Protein AF-A0A413HXJ8-F1 (afdb_monomer)

Secondary structure (DSSP, 8-state):
---------------------SSHHHHHHHHHHHHTT-----TT-EEE--EEEESSS-HHHHHHHHHHH-SSEEE-TT--EEEEEHHHHHSHHHHHHHHHHHHH-TTS-TT-EEEEE-HHHHHHHHHTTTTHHHHHHHHHHHHTT-TTPPPPEEHHHHHHHHTTSS-SEEEEEEEEEETTEEEEEEEEEEESHHHHHHHHHHHHHS----

Nearest PDB structures (foldseek):
  3q6i-assembly2_D  TM=3.029E-01  e=1.884E-01  Mycobacterium tuberculosis H37Rv
  2f9m-assembly1_A  TM=2.365E-01  e=2.306E+00  Homo sapiens
  4v1v-assembly1_A  TM=2.189E-01  e=1.213E+00  Lyngbya aestuarii
  4v1u-assembly1_B  TM=2.989E-01  e=3.614E+00  Lyngbya aestuarii
  4v1v-assembly1_B  TM=2.255E-01  e=2.622E+00  Lyngbya aestuarii

Mean predicted aligned error: 14.14 Å

Foldseek 3Di:
DDDDDDDDDDDDDDDDDDDDPPDPVVVVVVVVVVVVPPPPPPPPQEAEFQEAEDAQDQPVVVVVVVCVPDPGHYQDLNHQEYEYEPVLQQDPVSVVRVLVVQVVDPSHDQFRFYAYEHPVLRVLCVVVRRPQSVVQVVVCVVCVPPPQADHTDGSNNVVCVLVCVVHFWDWHFYWDQDPSHTDGHGTDIDTNVSCVVVVVVVVVVVPDDD

pLDDT: mean 76.66, std 21.33, range [28.08, 97.25]

Radius of gyration: 34.5 Å; Cα contacts (8 Å, |Δi|>4): 273; chains: 1; bounding box: 74×58×117 Å

Solvent-accessible surface area (backbone atoms only — not comparable to full-atom values): 12519 Å² total; per-residue (Å²): 132,90,77,91,81,85,89,80,91,80,90,85,84,81,88,78,83,98,80,77,94,79,61,70,71,60,56,58,57,54,55,54,63,64,66,71,68,72,73,69,76,61,88,84,49,61,43,56,32,6,36,48,73,44,79,55,67,61,54,70,58,51,56,52,48,53,47,67,74,41,96,42,46,74,36,50,73,61,44,34,28,37,39,29,24,57,65,18,63,70,36,61,69,43,38,50,50,46,50,52,57,50,70,74,35,86,58,51,58,59,75,23,32,43,36,28,26,54,70,71,45,44,56,54,44,60,79,34,19,62,48,50,13,55,52,55,55,49,50,50,71,76,44,78,83,50,89,91,60,66,64,88,32,26,48,46,53,54,49,39,48,72,71,57,75,71,54,68,66,46,64,36,24,19,42,39,79,51,98,92,39,80,41,76,56,60,66,48,80,45,59,56,69,78,44,59,62,50,58,58,53,52,57,57,67,74,64,66,81,132

Sequence (210 aa):
MQGKKEKQTGKTGKERKLRHFGRAGVVGSLILLFLSGCSGRELEARDFVSVLTFSGEDPEKLLAEQQRTDSRVLDYSHTRAVLLTERAVQEPEQLDQVLESLILRPEFSWNLLIFTGGEEVLQKAEEKKEKLGLELAAYYRNHQEKQGISSPVTLLDLWNWRLGKEGGELKLPVLVLRDGSLLPEGVLTVQLSDRTCYKKKQEAKHSLPA

Structure (mmCIF, N/CA/C/O backbone):
data_AF-A0A413HXJ8-F1
#
_entry.id   AF-A0A413HXJ8-F1
#
loop_
_atom_site.group_PDB
_atom_site.id
_atom_site.type_symbol
_atom_site.label_atom_id
_atom_site.label_alt_id
_atom_site.label_comp_id
_atom_site.label_asym_id
_atom_site.label_entity_id
_atom_site.label_seq_id
_atom_site.pdbx_PDB_ins_code
_atom_site.Cartn_x
_atom_site.Cartn_y
_atom_site.Cartn_z
_atom_site.occupancy
_atom_site.B_iso_or_equiv
_atom_site.auth_seq_id
_atom_site.auth_comp_id
_atom_site.auth_asym_id
_atom_site.auth_atom_id
_atom_site.pdbx_PDB_model_num
ATOM 1 N N . MET A 1 1 ? -56.337 -10.347 102.360 1.00 38.22 1 MET A N 1
ATOM 2 C CA . MET A 1 1 ? -5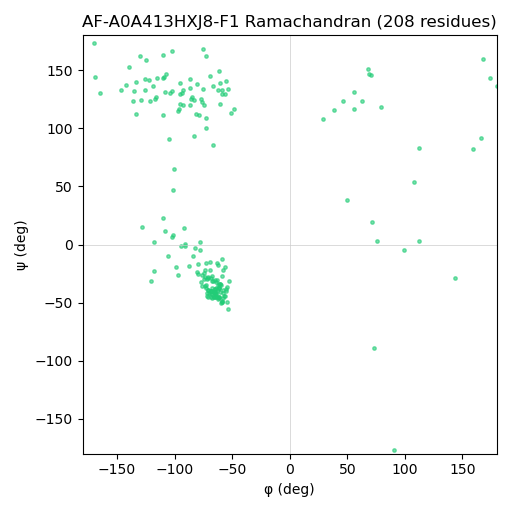4.857 -10.349 102.418 1.00 38.22 1 MET A CA 1
ATOM 3 C C . MET A 1 1 ? -54.372 -9.245 101.486 1.00 38.22 1 MET A C 1
ATOM 5 O O . MET A 1 1 ? -54.835 -9.214 100.360 1.00 38.22 1 MET A O 1
ATOM 9 N N . GLN A 1 2 ? -53.865 -8.137 102.051 1.00 35.22 2 GLN A N 1
ATOM 10 C CA . GLN A 1 2 ? -52.434 -7.744 102.026 1.00 35.22 2 GLN A CA 1
ATOM 11 C C . GLN A 1 2 ? -51.937 -7.481 100.590 1.00 35.22 2 GLN A C 1
ATOM 13 O O . GLN A 1 2 ? -52.034 -8.372 99.768 1.00 35.22 2 GLN A O 1
ATOM 18 N N . GLY A 1 3 ? -51.381 -6.344 100.171 1.00 32.25 3 GLY A N 1
ATOM 19 C CA . GLY A 1 3 ? -50.925 -5.080 100.761 1.00 32.25 3 GLY A CA 1
ATOM 20 C C . GLY A 1 3 ? -50.238 -4.290 99.616 1.00 32.25 3 GLY A C 1
ATOM 21 O O . GLY A 1 3 ? -49.748 -4.909 98.680 1.00 32.25 3 GLY A O 1
ATOM 22 N N . LYS A 1 4 ? -50.369 -2.951 99.547 1.00 34.09 4 LYS A N 1
ATOM 23 C CA . LYS A 1 4 ? -49.273 -1.948 99.702 1.00 34.09 4 LYS A CA 1
ATOM 24 C C . LYS A 1 4 ? -47.984 -2.284 98.906 1.00 34.09 4 LYS A C 1
ATOM 26 O O . LYS A 1 4 ? -47.403 -3.322 99.165 1.00 34.09 4 LYS A O 1
ATOM 31 N N . LYS A 1 5 ? -47.402 -1.476 98.004 1.00 36.31 5 LYS A N 1
ATOM 32 C CA . LYS A 1 5 ? -46.971 -0.048 97.998 1.00 36.31 5 LYS A CA 1
ATOM 33 C C . LYS A 1 5 ? -46.362 0.215 96.592 1.00 36.31 5 LYS A C 1
ATOM 35 O O . LYS A 1 5 ? -45.773 -0.699 96.039 1.00 36.31 5 LYS A O 1
ATOM 40 N N . GLU A 1 6 ? -46.622 1.313 95.879 1.00 34.34 6 GLU A N 1
ATOM 41 C CA . GLU A 1 6 ? -46.103 2.693 96.031 1.00 34.34 6 GLU A CA 1
ATOM 42 C C . GLU A 1 6 ? -44.676 2.946 95.461 1.00 34.34 6 GLU A C 1
ATOM 44 O O . GLU A 1 6 ? -43.710 2.441 96.017 1.00 34.34 6 GLU A O 1
ATOM 49 N N . LYS A 1 7 ? -44.613 3.860 94.458 1.00 35.28 7 LYS A N 1
ATOM 50 C CA . LYS A 1 7 ? -43.551 4.858 94.108 1.00 35.28 7 LYS A CA 1
ATOM 51 C C . LYS A 1 7 ? -42.183 4.358 93.588 1.00 35.28 7 LYS A C 1
ATOM 53 O O . LYS A 1 7 ? -41.752 3.279 93.936 1.00 35.28 7 LYS A O 1
ATOM 58 N N . GLN A 1 8 ? -41.419 5.081 92.752 1.00 41.44 8 GLN A N 1
ATOM 59 C CA . GLN A 1 8 ? -41.262 6.533 92.508 1.00 41.44 8 GLN A CA 1
ATOM 60 C C . GLN A 1 8 ? -40.521 6.743 91.152 1.00 41.44 8 GLN A C 1
ATOM 62 O O . GLN A 1 8 ? -39.583 6.019 90.851 1.00 41.44 8 GLN A O 1
ATOM 67 N N . THR A 1 9 ? -41.029 7.597 90.252 1.00 32.59 9 THR A N 1
ATOM 68 C CA . THR A 1 9 ? -40.473 8.891 89.756 1.00 32.59 9 THR A CA 1
ATOM 69 C C . THR A 1 9 ? -39.062 8.970 89.140 1.00 32.59 9 THR A C 1
ATOM 71 O O . THR A 1 9 ? -38.074 8.689 89.807 1.00 32.59 9 THR A O 1
ATOM 74 N N . GLY A 1 10 ? -38.989 9.621 87.965 1.00 28.08 10 GLY A N 1
ATOM 75 C CA . GLY A 1 10 ? -37.821 10.379 87.470 1.00 28.08 10 GLY A CA 1
ATOM 76 C C . GLY A 1 10 ? -37.822 10.572 85.940 1.00 28.08 10 GLY A C 1
ATOM 77 O O . GLY A 1 10 ? -37.337 9.710 85.228 1.00 28.08 10 GLY A O 1
ATOM 78 N N . LYS A 1 11 ? -38.547 11.558 85.373 1.00 36.09 11 LYS A N 1
ATOM 79 C CA . LYS A 1 11 ? -38.014 12.791 84.719 1.00 36.09 11 LYS A CA 1
ATOM 80 C C . LYS A 1 11 ? -36.728 12.561 83.885 1.00 36.09 11 LYS A C 1
ATOM 82 O O . LYS A 1 11 ? -35.682 12.301 84.457 1.00 36.09 11 LYS A O 1
ATOM 87 N N . THR A 1 12 ? -36.698 12.750 82.559 1.00 28.95 12 THR A N 1
ATOM 88 C CA . THR A 1 12 ? -36.495 14.054 81.870 1.00 28.95 12 THR A CA 1
ATOM 89 C C . THR A 1 12 ? -36.221 13.847 80.359 1.00 28.95 12 THR A C 1
ATOM 91 O O . THR A 1 12 ? -35.750 12.786 79.974 1.00 28.95 12 THR A O 1
ATOM 94 N N . GLY A 1 13 ? -36.420 14.890 79.531 1.00 30.94 13 GLY A N 1
ATOM 95 C CA . GLY A 1 13 ? -35.697 15.088 78.252 1.00 30.94 13 GLY A CA 1
ATOM 96 C C . GLY A 1 13 ? -36.554 14.962 76.984 1.00 30.94 13 GLY A C 1
ATOM 97 O O . GLY A 1 13 ? -36.744 13.873 76.470 1.00 30.94 13 GLY A O 1
ATOM 98 N N . LYS A 1 14 ? -37.266 16.016 76.562 1.00 33.84 14 LYS A N 1
ATOM 99 C CA . LYS A 1 14 ? -36.878 16.967 75.490 1.00 33.84 14 LYS A CA 1
ATOM 100 C C . LYS A 1 14 ? -36.565 16.349 74.110 1.00 33.84 14 LYS A C 1
ATOM 102 O O . LYS A 1 14 ? -35.503 15.776 73.941 1.00 33.84 14 LYS A O 1
ATOM 107 N N . GLU A 1 15 ? -37.410 16.738 73.138 1.00 38.25 15 GLU A N 1
ATOM 108 C CA . GLU A 1 15 ? -37.054 17.158 71.761 1.00 38.25 15 GLU A CA 1
ATOM 109 C C . GLU A 1 15 ? -36.510 16.071 70.797 1.00 38.25 15 GLU A C 1
ATOM 111 O O . GLU A 1 15 ? -35.823 15.158 71.203 1.00 38.25 15 GLU A O 1
ATOM 116 N N . ARG A 1 16 ? -36.730 16.048 69.475 1.00 37.00 16 ARG A N 1
ATOM 117 C CA . ARG A 1 16 ? -37.164 17.039 68.480 1.00 37.00 16 ARG A CA 1
ATOM 118 C C . ARG A 1 16 ? -37.486 16.277 67.168 1.00 37.00 16 ARG A C 1
ATOM 120 O O . ARG A 1 16 ? -36.783 15.342 66.816 1.00 37.00 16 ARG A O 1
ATOM 127 N N . LYS A 1 17 ? -38.511 16.741 66.441 1.00 33.88 17 LYS A N 1
ATOM 128 C CA . LYS A 1 17 ? -38.706 16.705 64.969 1.00 33.88 17 LYS A CA 1
ATOM 129 C C . LYS A 1 17 ? -38.069 15.560 64.150 1.00 33.88 17 LYS A C 1
ATOM 131 O O . LYS A 1 17 ? -36.910 15.630 63.755 1.00 33.88 17 LYS A O 1
ATOM 136 N N . LEU A 1 18 ? -38.928 14.659 63.672 1.00 41.47 18 LEU A N 1
ATOM 137 C CA . LEU A 1 18 ? -38.710 13.877 62.455 1.00 41.47 18 LEU A CA 1
ATOM 138 C C . LEU A 1 18 ? -38.885 14.801 61.228 1.00 41.47 18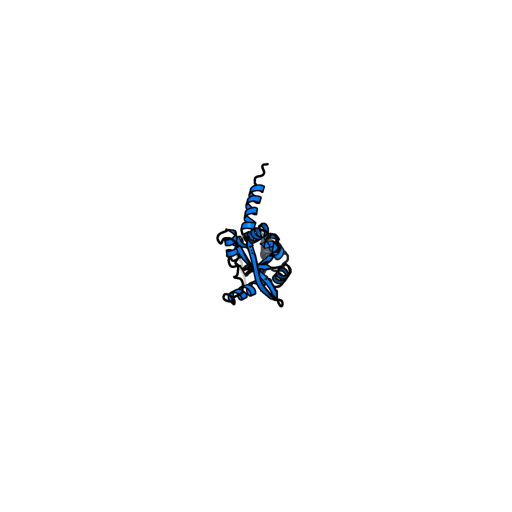 LEU A C 1
ATOM 140 O O . LEU A 1 18 ? -40.008 15.129 60.846 1.00 41.47 18 LEU A O 1
ATOM 144 N N . ARG A 1 19 ? -37.790 15.284 60.629 1.00 44.84 19 ARG A N 1
ATOM 145 C CA . ARG A 1 19 ? -37.798 15.899 59.288 1.00 44.84 19 ARG A CA 1
ATOM 146 C C . ARG A 1 19 ? -36.540 15.522 58.508 1.00 44.84 19 ARG A C 1
ATOM 148 O O . ARG A 1 19 ? -35.443 15.636 59.039 1.00 44.84 19 ARG A O 1
ATOM 155 N N . HIS A 1 20 ? -36.774 15.201 57.231 1.00 41.53 20 HIS A N 1
ATOM 156 C CA . HIS A 1 20 ? -35.843 15.040 56.100 1.00 41.53 20 HIS A CA 1
ATOM 157 C C . HIS A 1 20 ? -35.577 13.615 55.583 1.00 41.53 20 HIS A C 1
ATOM 159 O O . HIS A 1 20 ? -34.443 13.236 55.321 1.00 41.53 20 HIS A O 1
ATOM 165 N N . PHE A 1 21 ? -36.649 12.883 55.259 1.00 41.78 21 PHE A N 1
ATOM 166 C CA . PHE A 1 21 ? -36.643 12.022 54.068 1.00 41.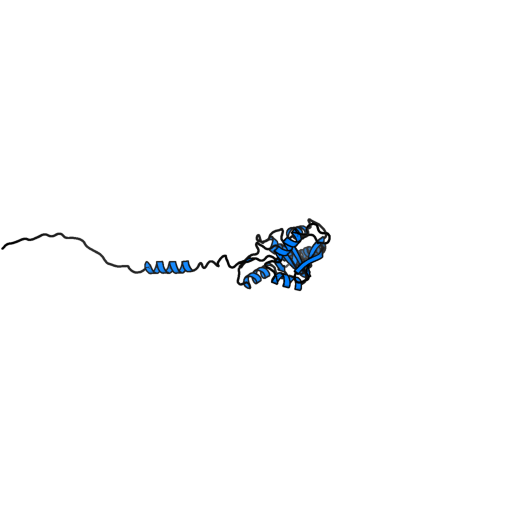78 21 PHE A CA 1
ATOM 167 C C . PHE A 1 21 ? -36.995 12.888 52.856 1.00 41.78 21 PHE A C 1
ATOM 169 O O . PHE A 1 21 ? -38.157 13.168 52.587 1.00 41.78 21 PHE A O 1
ATOM 176 N N . GLY A 1 22 ? -35.985 13.404 52.167 1.00 46.28 22 GLY A N 1
ATOM 177 C CA . GLY A 1 22 ? -36.206 14.231 50.987 1.00 46.28 22 GLY A CA 1
ATOM 178 C C . GLY A 1 22 ? -34.934 14.953 50.606 1.00 46.28 22 GLY A C 1
ATOM 179 O O . GLY A 1 22 ? -34.672 16.024 51.145 1.00 46.28 22 GLY A O 1
ATOM 180 N N . ARG A 1 23 ? -34.153 14.307 49.729 1.00 46.75 23 ARG A N 1
ATOM 181 C CA . ARG A 1 23 ? -33.079 14.813 48.839 1.00 46.75 23 ARG A CA 1
ATOM 182 C C . ARG A 1 23 ? -31.925 13.820 48.689 1.00 46.75 23 ARG A C 1
ATOM 184 O O . ARG A 1 23 ? -31.352 13.764 47.612 1.00 46.75 23 ARG A O 1
ATOM 191 N N . ALA A 1 24 ? -31.646 12.975 49.684 1.00 47.06 24 ALA A N 1
ATOM 192 C CA . ALA A 1 24 ? -30.545 12.006 49.592 1.00 47.06 24 ALA A CA 1
ATOM 193 C C . ALA A 1 24 ? -30.819 10.850 48.601 1.00 47.06 24 ALA A C 1
ATOM 195 O O . ALA A 1 24 ? -29.936 10.481 47.835 1.00 47.06 24 ALA A O 1
ATOM 196 N N . GLY A 1 25 ? -32.054 10.331 48.546 1.00 46.31 25 GLY A N 1
ATOM 197 C CA . GLY A 1 25 ? -32.414 9.240 47.623 1.00 46.31 25 GLY A CA 1
ATOM 198 C C . GLY A 1 25 ? -32.498 9.656 46.147 1.00 46.31 25 GLY A C 1
ATOM 199 O O . GLY A 1 25 ? -32.198 8.863 45.262 1.00 46.31 25 GLY A O 1
ATOM 200 N N . VAL A 1 26 ? -32.845 10.919 45.874 1.00 54.56 26 VAL A N 1
ATOM 201 C CA . VAL A 1 26 ? -32.976 11.441 44.500 1.00 54.56 26 VAL A CA 1
ATOM 202 C C . VAL A 1 26 ? -31.602 11.699 43.874 1.00 54.56 26 VAL A C 1
ATOM 204 O O . VAL A 1 26 ? -31.405 11.429 42.694 1.00 54.56 26 VAL A O 1
ATOM 207 N N . VAL A 1 27 ? -30.623 12.152 44.667 1.00 54.53 27 VAL A N 1
ATOM 208 C CA . VAL A 1 27 ? -29.251 12.393 44.186 1.00 54.53 27 VAL A CA 1
ATOM 209 C C . VAL A 1 27 ? -28.524 11.077 43.888 1.00 54.53 27 VAL A C 1
ATOM 211 O O . VAL A 1 27 ? -27.857 10.980 42.862 1.00 54.53 27 VAL A O 1
ATOM 214 N N . GLY A 1 28 ? -28.712 10.038 44.711 1.00 56.25 28 GLY A N 1
ATOM 215 C CA . GLY A 1 28 ? -28.139 8.710 44.445 1.00 56.25 28 GLY A CA 1
ATOM 216 C C . GLY A 1 28 ? -28.659 8.075 43.149 1.00 56.25 28 GLY A C 1
ATOM 217 O O . GLY A 1 28 ? -27.885 7.502 42.387 1.00 56.25 28 GLY A O 1
ATOM 218 N N . SER A 1 29 ? -29.951 8.248 42.851 1.00 53.81 29 SER A N 1
ATOM 219 C CA . SER A 1 29 ? -30.561 7.746 41.612 1.00 53.81 29 SER A CA 1
ATOM 220 C C . SER A 1 29 ? -30.122 8.517 40.361 1.00 53.81 29 SER A C 1
ATOM 222 O O . SER A 1 29 ? -30.097 7.936 39.279 1.00 53.81 29 SER A O 1
ATOM 224 N N . LEU A 1 30 ? -29.765 9.801 40.486 1.00 55.59 30 LEU A N 1
ATOM 225 C CA . LEU A 1 30 ? -29.271 10.600 39.362 1.00 55.59 30 LEU A CA 1
ATOM 226 C C . LEU A 1 30 ? -27.836 10.201 38.977 1.00 55.59 30 LEU A C 1
ATOM 228 O O . LEU A 1 30 ? -27.515 10.157 37.797 1.00 55.59 30 LEU A O 1
ATOM 232 N N . ILE A 1 31 ? -26.994 9.850 39.957 1.00 56.62 31 ILE A N 1
ATOM 233 C CA . ILE A 1 31 ? -25.599 9.418 39.738 1.00 56.62 31 ILE A CA 1
ATOM 234 C C . ILE A 1 31 ? -25.534 8.065 39.013 1.00 56.62 31 ILE A C 1
ATOM 236 O O . ILE A 1 31 ? -24.690 7.881 38.139 1.00 56.62 31 ILE A O 1
ATOM 240 N N . LEU A 1 32 ? -26.450 7.140 39.314 1.00 55.66 32 LEU A N 1
ATOM 241 C CA . LEU A 1 32 ? -26.510 5.838 38.637 1.00 55.66 32 LEU A CA 1
ATOM 242 C C . LEU A 1 32 ? -26.886 5.959 37.150 1.00 55.66 32 LEU A C 1
ATOM 244 O O . LEU A 1 32 ? -26.371 5.194 36.342 1.00 55.66 32 LEU A O 1
ATOM 248 N N . LEU A 1 33 ? -27.692 6.959 36.772 1.00 55.72 33 LEU A N 1
ATOM 249 C CA . LEU A 1 33 ? -28.038 7.227 35.369 1.00 55.72 33 LEU A CA 1
ATOM 250 C C . LEU A 1 33 ? -26.844 7.739 34.543 1.00 55.72 33 LEU A C 1
ATOM 252 O O . LEU A 1 33 ? -26.775 7.460 33.347 1.00 55.72 33 LEU A O 1
ATOM 256 N N . PHE A 1 34 ? -25.876 8.419 35.170 1.00 54.94 34 PHE A N 1
ATOM 257 C CA . PHE A 1 34 ? -24.636 8.848 34.507 1.00 54.94 34 PHE A CA 1
ATOM 258 C C . PHE A 1 34 ? -23.589 7.729 34.375 1.00 54.94 34 PHE A C 1
ATOM 260 O O . PHE A 1 34 ? -22.683 7.850 33.555 1.00 54.94 34 PHE A O 1
ATOM 267 N N . LEU A 1 35 ? -23.706 6.631 35.131 1.00 53.56 35 LEU A N 1
ATOM 268 C CA . LEU A 1 35 ? -22.782 5.490 35.041 1.00 53.56 35 LEU A CA 1
ATOM 269 C C . LEU A 1 35 ? -23.190 4.462 33.975 1.00 53.56 35 LEU A C 1
ATOM 271 O O . LEU A 1 35 ? -22.349 3.711 33.495 1.00 53.56 35 LEU A O 1
ATOM 275 N N . SER A 1 36 ? -24.450 4.472 33.538 1.00 53.09 36 SER A N 1
ATOM 276 C CA . SER A 1 36 ? -24.946 3.672 32.407 1.00 53.09 36 SER A CA 1
ATOM 277 C C . SER A 1 36 ? -24.579 4.240 31.021 1.00 53.09 36 SER A C 1
ATOM 279 O O . SER A 1 36 ? -24.974 3.675 30.006 1.00 53.09 36 SER A O 1
ATOM 281 N N . GLY A 1 37 ? -23.831 5.350 30.962 1.00 50.91 37 GLY A N 1
ATOM 282 C CA . GLY A 1 37 ? -23.458 6.049 29.724 1.00 50.91 37 GLY A CA 1
ATOM 283 C C . GLY A 1 37 ? -22.099 5.681 29.119 1.00 50.91 37 GLY A C 1
ATOM 284 O O . GLY A 1 37 ? -21.763 6.196 28.058 1.00 50.91 37 GLY A O 1
ATOM 285 N N . CYS A 1 38 ? -21.322 4.791 29.739 1.00 57.25 38 CYS A N 1
ATOM 286 C CA . CYS A 1 38 ? -20.112 4.233 29.131 1.00 57.25 38 CYS A CA 1
ATOM 287 C C . CYS A 1 38 ? -20.416 2.838 28.582 1.00 57.25 38 CYS A C 1
ATOM 289 O O . CYS A 1 38 ? -19.878 1.843 29.063 1.00 57.25 38 CYS A O 1
ATOM 291 N N . SER A 1 39 ? -21.283 2.758 27.568 1.00 48.12 39 SER A N 1
ATOM 292 C CA . SER A 1 39 ? -21.276 1.600 26.675 1.00 48.12 39 SER A CA 1
ATOM 293 C C . SER A 1 39 ? -19.958 1.668 25.915 1.00 48.12 39 SER A C 1
ATOM 295 O O . SER A 1 39 ? -19.870 2.291 24.857 1.00 48.12 39 SER A O 1
ATOM 297 N N . GLY A 1 40 ? -18.901 1.111 26.510 1.00 50.16 40 GLY A N 1
ATOM 298 C CA . GLY A 1 40 ? -17.680 0.819 25.786 1.00 50.16 40 GLY A CA 1
ATOM 299 C C . GLY A 1 40 ? -18.099 0.094 24.518 1.00 50.16 40 GLY A C 1
ATOM 300 O O . GLY A 1 40 ? -18.736 -0.953 24.598 1.00 50.16 40 GLY A O 1
ATOM 301 N N . ARG A 1 41 ? -17.834 0.700 23.354 1.00 51.12 41 ARG A N 1
ATOM 302 C CA . ARG A 1 41 ? -17.853 -0.040 22.092 1.00 51.12 41 ARG A CA 1
ATOM 303 C C . ARG A 1 41 ? -16.968 -1.251 22.346 1.00 51.12 41 ARG A C 1
ATOM 305 O O . ARG A 1 41 ? -15.793 -1.072 22.663 1.00 51.12 41 ARG A O 1
ATOM 312 N N . GLU A 1 42 ? -17.564 -2.437 22.346 1.00 53.81 42 GLU A N 1
ATOM 313 C CA . GLU A 1 42 ? -16.852 -3.660 22.682 1.00 53.81 42 GLU A CA 1
ATOM 314 C C . GLU A 1 42 ? -15.602 -3.773 21.803 1.00 53.81 42 GLU A C 1
ATOM 316 O O . GLU A 1 42 ? -15.654 -3.537 20.593 1.00 53.81 42 GLU A O 1
ATOM 321 N N . LEU A 1 43 ? -14.462 -4.104 22.420 1.00 52.28 43 LEU A N 1
ATOM 322 C CA . LEU A 1 43 ? -13.182 -4.263 21.722 1.00 52.28 43 LEU A CA 1
ATOM 323 C C . LEU A 1 43 ? -13.225 -5.349 20.624 1.00 52.28 43 LEU A C 1
ATOM 325 O O . LEU A 1 43 ? -12.312 -5.406 19.805 1.00 52.28 43 LEU A O 1
ATOM 329 N N . GLU A 1 44 ? -14.269 -6.183 20.580 1.00 54.50 44 GLU A N 1
ATOM 330 C CA . GLU A 1 44 ? -14.449 -7.283 19.622 1.00 54.50 44 GLU A CA 1
ATOM 331 C C . GLU A 1 44 ? -15.019 -6.860 18.251 1.00 54.50 44 GLU A C 1
ATOM 333 O O . GLU A 1 44 ? -15.113 -7.685 17.339 1.00 54.50 44 GLU A O 1
ATOM 338 N N . ALA A 1 45 ? -15.358 -5.580 18.048 1.00 75.06 45 ALA A N 1
ATOM 339 C CA . ALA A 1 45 ? -15.907 -5.074 16.784 1.00 75.06 45 ALA A CA 1
ATOM 340 C C . ALA A 1 45 ? -14.877 -4.329 15.907 1.00 75.06 45 ALA A C 1
ATOM 342 O O . ALA A 1 45 ? -15.145 -3.216 15.441 1.00 75.06 45 ALA A O 1
ATOM 343 N N . ARG A 1 46 ? -13.681 -4.904 15.715 1.00 84.75 46 ARG A N 1
ATOM 344 C CA . ARG A 1 46 ? -12.651 -4.365 14.807 1.00 84.75 46 ARG A CA 1
ATOM 345 C C . ARG A 1 46 ? -12.499 -5.240 13.570 1.00 84.75 46 ARG A C 1
ATOM 347 O O . ARG A 1 46 ? -12.577 -6.462 13.699 1.00 84.75 46 ARG A O 1
ATOM 354 N N . ASP A 1 47 ? -12.247 -4.606 12.432 1.00 88.56 47 ASP A N 1
ATOM 355 C CA . ASP A 1 47 ? -11.856 -5.268 11.188 1.00 88.56 47 ASP A CA 1
ATOM 356 C C . ASP A 1 47 ? -10.451 -4.828 10.802 1.00 88.56 47 ASP A C 1
ATOM 358 O O . ASP A 1 47 ? -10.143 -3.637 10.750 1.00 88.56 47 ASP A O 1
ATO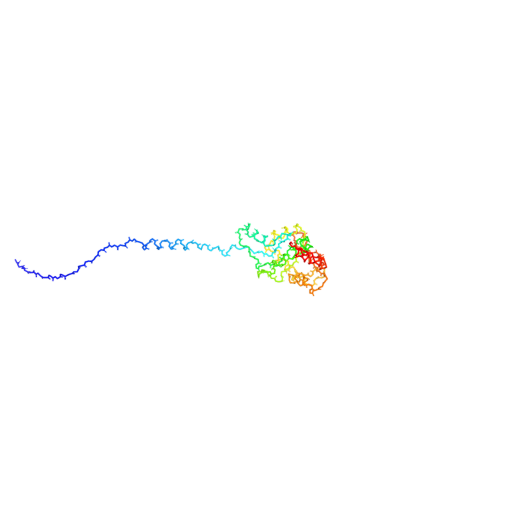M 362 N N . PHE A 1 48 ? -9.583 -5.807 10.567 1.00 91.81 48 PHE A N 1
ATOM 363 C CA . PHE A 1 48 ? -8.187 -5.558 10.242 1.00 91.81 48 PHE A CA 1
ATOM 364 C C . PHE A 1 48 ? -8.029 -5.341 8.747 1.00 91.81 48 PHE A C 1
ATOM 366 O O . PHE A 1 48 ? -8.299 -6.233 7.943 1.00 91.81 48 PHE A O 1
ATOM 373 N N . VAL A 1 49 ? -7.527 -4.171 8.378 1.00 93.94 49 VAL A N 1
ATOM 374 C CA . VAL A 1 49 ? -7.227 -3.845 6.989 1.00 93.94 49 VAL A CA 1
ATOM 375 C C . VAL A 1 49 ? -5.769 -4.205 6.723 1.00 93.94 49 VAL A C 1
ATOM 377 O O . VAL A 1 49 ? -4.856 -3.721 7.387 1.00 93.94 49 VAL A O 1
ATOM 380 N N . SER A 1 50 ? -5.544 -5.108 5.771 1.00 96.44 50 SER A N 1
ATOM 381 C CA . SER A 1 50 ? -4.208 -5.561 5.367 1.00 96.44 50 SER A CA 1
ATOM 382 C C . SER A 1 50 ? -3.680 -4.829 4.132 1.00 96.44 50 SER A C 1
ATOM 384 O O . SER A 1 50 ? -2.463 -4.727 3.966 1.00 96.44 50 SER A O 1
ATOM 386 N N . VAL A 1 51 ? -4.565 -4.319 3.272 1.00 96.75 51 VAL A N 1
ATOM 387 C CA . VAL A 1 51 ? -4.216 -3.537 2.081 1.00 96.75 51 VAL A CA 1
ATOM 388 C C . VAL A 1 51 ? -5.087 -2.289 1.990 1.00 96.75 51 VAL A C 1
ATOM 390 O O . VAL A 1 51 ? -6.283 -2.354 2.259 1.00 96.75 51 VAL A O 1
ATOM 393 N N . LEU A 1 52 ? -4.478 -1.171 1.603 1.00 95.38 52 LEU A N 1
ATOM 394 C CA . LEU A 1 52 ? -5.175 0.072 1.276 1.00 95.38 52 LEU A CA 1
ATOM 395 C C . LEU A 1 52 ? -5.162 0.318 -0.223 1.00 95.38 52 LEU A C 1
ATOM 397 O O . LEU A 1 52 ? -4.176 0.003 -0.890 1.00 95.38 52 LEU A O 1
ATOM 401 N N . THR A 1 53 ? -6.228 0.919 -0.733 1.00 95.69 53 THR A N 1
ATOM 402 C CA . THR A 1 53 ? -6.365 1.293 -2.138 1.00 95.69 53 THR A CA 1
ATOM 403 C C . THR A 1 53 ? -6.537 2.808 -2.251 1.00 95.69 53 THR A C 1
ATOM 405 O O . THR A 1 53 ? -7.256 3.412 -1.459 1.00 95.69 53 THR A O 1
ATOM 408 N N . PHE A 1 54 ? -5.852 3.439 -3.208 1.00 94.75 54 PHE A N 1
ATOM 409 C CA . PHE A 1 54 ? -6.048 4.858 -3.521 1.00 94.75 54 PHE A CA 1
ATOM 410 C C . PHE A 1 54 ? -6.107 5.069 -5.035 1.00 94.75 54 PHE A C 1
ATOM 412 O O . PHE A 1 54 ? -5.154 4.751 -5.755 1.00 94.75 54 PHE A O 1
ATOM 419 N N . SER A 1 55 ? -7.201 5.674 -5.501 1.00 89.62 55 SER A N 1
ATOM 420 C CA . SER A 1 55 ? -7.418 5.987 -6.922 1.00 89.62 55 SER A CA 1
ATOM 421 C C . SER A 1 55 ? -7.162 7.450 -7.295 1.00 89.62 55 SER A C 1
ATOM 423 O O . SER A 1 55 ? -7.412 7.846 -8.432 1.00 89.62 55 SER A O 1
ATOM 425 N N . GLY A 1 56 ? -6.617 8.245 -6.369 1.00 82.88 56 GLY A N 1
ATOM 426 C CA . GLY A 1 56 ? -6.307 9.666 -6.572 1.00 82.88 56 GLY A CA 1
ATOM 427 C C . GLY A 1 56 ? -7.154 10.632 -5.749 1.00 82.88 56 GLY A C 1
ATOM 428 O O . GLY A 1 56 ? -7.031 11.848 -5.889 1.00 82.88 56 GLY A O 1
ATOM 429 N N . GLU A 1 57 ? -8.023 10.099 -4.895 1.00 89.12 57 GLU A N 1
ATOM 430 C CA . GLU A 1 57 ? -8.750 10.871 -3.895 1.00 89.12 57 GLU A CA 1
ATOM 431 C C . GLU A 1 57 ? -7.825 11.310 -2.754 1.00 89.12 57 GLU A C 1
ATOM 433 O O . GLU A 1 57 ? -6.748 10.752 -2.539 1.00 89.12 57 GLU A O 1
ATOM 438 N N . ASP A 1 58 ? -8.279 12.307 -1.997 1.00 89.31 58 ASP A N 1
ATOM 439 C CA . ASP A 1 58 ? -7.604 12.753 -0.782 1.00 89.31 58 ASP A CA 1
ATOM 440 C C . ASP A 1 58 ? -7.540 11.595 0.239 1.00 89.31 58 ASP A C 1
ATOM 442 O O . ASP A 1 58 ? -8.596 11.092 0.646 1.00 89.31 58 ASP A O 1
ATOM 446 N N . PRO A 1 59 ? -6.338 11.170 0.672 1.00 90.44 59 PRO A N 1
ATOM 447 C CA . PRO A 1 59 ? -6.186 10.007 1.543 1.00 90.44 59 PRO A CA 1
ATOM 448 C C . PRO A 1 59 ? -6.891 10.152 2.892 1.00 90.44 59 PRO A C 1
ATOM 450 O O . PRO A 1 59 ? -7.461 9.192 3.407 1.00 90.44 59 PRO A O 1
ATOM 453 N N . GLU A 1 60 ? -6.885 11.355 3.466 1.00 90.56 60 GLU A N 1
ATOM 454 C CA . GLU A 1 60 ? -7.503 11.619 4.764 1.00 90.56 60 GLU A CA 1
ATOM 455 C C . GLU A 1 60 ? -9.025 11.507 4.670 1.00 90.56 60 GLU A C 1
ATOM 457 O O . GLU A 1 60 ? -9.664 10.898 5.533 1.00 90.56 60 GLU A O 1
ATOM 462 N N . LYS A 1 61 ? -9.612 12.047 3.595 1.00 91.38 61 LYS A N 1
ATOM 463 C CA .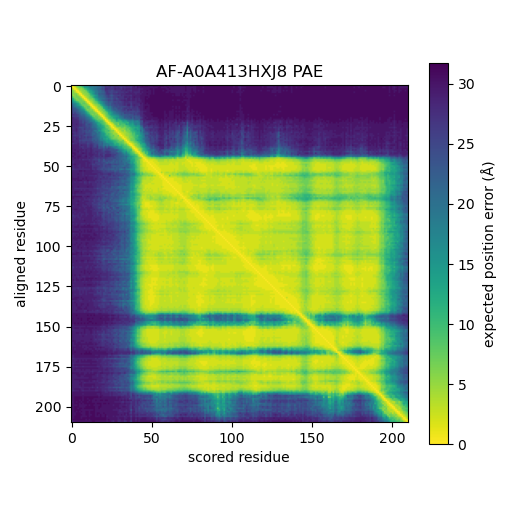 LYS A 1 61 ? -11.047 11.909 3.326 1.00 91.38 61 LYS A CA 1
ATOM 464 C C . LYS A 1 61 ? -11.428 10.467 3.046 1.00 91.38 61 LYS A C 1
ATOM 466 O O . LYS A 1 61 ? -12.402 10.006 3.630 1.00 91.38 61 LYS A O 1
ATOM 471 N N . LEU A 1 62 ? -10.654 9.756 2.227 1.00 90.94 62 LEU A N 1
ATOM 472 C CA . LEU A 1 62 ? -10.919 8.357 1.894 1.00 90.94 62 LEU A CA 1
ATOM 473 C C . LEU A 1 62 ? -10.935 7.485 3.153 1.00 90.94 62 LEU A C 1
ATOM 475 O O . LEU A 1 62 ? -11.903 6.767 3.390 1.00 90.94 62 LEU A O 1
ATOM 479 N N . LEU A 1 63 ? -9.923 7.605 4.017 1.00 91.25 63 LEU A N 1
ATOM 480 C CA . LEU A 1 63 ? -9.858 6.833 5.262 1.00 91.25 63 LEU A CA 1
ATOM 481 C C . LEU A 1 63 ? -11.005 7.190 6.224 1.00 91.25 63 LEU A C 1
ATOM 483 O O . LEU A 1 63 ? -11.555 6.312 6.895 1.00 91.25 63 LEU A O 1
ATOM 487 N N . ALA A 1 64 ? -11.396 8.468 6.286 1.00 90.62 64 ALA A N 1
ATOM 488 C CA . ALA A 1 64 ? -12.532 8.916 7.090 1.00 90.62 64 ALA A CA 1
ATOM 489 C C . ALA A 1 64 ? -13.876 8.407 6.542 1.00 90.62 64 ALA A C 1
ATOM 491 O O . ALA A 1 64 ? -14.753 8.018 7.317 1.00 90.62 64 ALA A O 1
ATOM 492 N N . GLU A 1 65 ? -14.047 8.396 5.222 1.00 91.00 65 GLU A N 1
ATOM 493 C CA . GLU A 1 65 ? -15.234 7.874 4.549 1.00 91.00 65 GLU A CA 1
ATOM 494 C C . GLU A 1 65 ? -15.347 6.362 4.718 1.00 91.00 65 GLU A C 1
ATOM 496 O O . GLU A 1 65 ? -16.403 5.901 5.147 1.00 91.00 65 GLU A O 1
ATOM 501 N N . GLN A 1 66 ? -14.259 5.613 4.518 1.00 89.00 66 GLN A N 1
ATOM 502 C CA . GLN A 1 66 ? -14.210 4.169 4.764 1.00 89.00 66 GLN A CA 1
ATOM 503 C C . GLN A 1 66 ? -14.645 3.838 6.194 1.00 89.00 66 GLN A C 1
ATOM 505 O O . GLN A 1 66 ? -15.547 3.023 6.395 1.00 89.00 66 GLN A O 1
ATOM 510 N N . GLN A 1 67 ? -14.089 4.532 7.192 1.00 90.31 67 GLN A N 1
ATOM 511 C CA . GLN A 1 67 ? -14.491 4.345 8.586 1.00 90.31 67 GLN A CA 1
ATOM 512 C C . GLN A 1 67 ? -15.951 4.751 8.844 1.00 90.31 67 GLN A C 1
ATOM 514 O O . GLN A 1 67 ? -16.602 4.176 9.716 1.00 90.31 67 GLN A O 1
ATOM 519 N N . ARG A 1 68 ? -16.486 5.745 8.127 1.00 89.88 68 ARG A N 1
ATOM 520 C CA . ARG A 1 68 ? -17.884 6.176 8.267 1.00 89.88 68 ARG A CA 1
ATOM 521 C C . ARG A 1 68 ? -18.863 5.166 7.672 1.00 89.88 68 ARG A C 1
ATOM 523 O O . ARG A 1 68 ? -19.965 5.021 8.199 1.00 89.88 68 ARG A O 1
ATOM 530 N N . THR A 1 69 ? -18.501 4.538 6.558 1.00 88.12 69 THR A N 1
ATOM 531 C CA . THR A 1 69 ? -19.342 3.550 5.872 1.00 88.12 69 THR A CA 1
ATOM 532 C C . THR A 1 69 ? -19.267 2.169 6.505 1.00 88.12 69 THR A C 1
ATOM 534 O O . THR A 1 69 ? -20.207 1.391 6.356 1.00 88.12 69 THR A O 1
ATOM 537 N N . ASP A 1 70 ? -18.181 1.868 7.217 1.00 86.31 70 ASP A N 1
ATOM 538 C CA . ASP A 1 70 ? -18.024 0.590 7.894 1.00 86.31 70 ASP A CA 1
ATOM 539 C C . ASP A 1 70 ? -18.774 0.563 9.236 1.00 86.31 70 ASP A C 1
ATOM 541 O O . ASP A 1 70 ? -18.782 1.518 10.018 1.00 86.31 70 ASP A O 1
ATOM 545 N N . SER A 1 71 ? -19.429 -0.563 9.505 1.00 84.81 71 SER A N 1
ATOM 546 C CA . SER A 1 71 ? -20.132 -0.797 10.768 1.00 84.81 71 SER A CA 1
ATOM 547 C C . SER A 1 71 ? -19.170 -1.057 11.932 1.00 84.81 71 SER A C 1
ATOM 549 O O . SER A 1 71 ? -19.536 -0.864 13.097 1.00 84.81 71 SER A O 1
ATOM 551 N N . ARG A 1 72 ? -17.938 -1.479 11.624 1.00 87.31 72 ARG A N 1
ATOM 552 C CA . ARG A 1 72 ? -16.893 -1.855 12.580 1.00 87.31 72 ARG A CA 1
ATOM 553 C C . ARG A 1 72 ? -15.769 -0.819 12.579 1.00 87.31 72 ARG A C 1
ATOM 555 O O . ARG A 1 72 ? -15.681 0.062 11.725 1.00 87.31 72 ARG A O 1
ATOM 562 N N . VAL A 1 73 ? -14.938 -0.846 13.619 1.00 88.88 73 VAL A N 1
ATOM 563 C CA . VAL A 1 73 ? -13.741 0.011 13.654 1.00 88.88 73 VAL A CA 1
ATOM 564 C C . VAL A 1 73 ? -12.697 -0.597 12.728 1.00 88.88 73 VAL A C 1
ATOM 566 O O . VAL A 1 73 ? -12.295 -1.739 12.944 1.00 88.88 73 VAL A O 1
ATOM 569 N N . LEU A 1 74 ? -12.234 0.164 11.742 1.00 90.94 74 LEU A N 1
ATOM 570 C CA . LEU A 1 74 ? -11.149 -0.257 10.867 1.00 90.94 74 LEU A CA 1
ATOM 571 C C . LEU A 1 74 ? -9.823 -0.113 11.614 1.00 90.94 74 LEU A C 1
ATOM 573 O O . LEU A 1 74 ? -9.502 0.939 12.166 1.00 90.94 74 LEU A O 1
ATOM 577 N N . ASP A 1 75 ? -9.069 -1.203 11.674 1.00 91.38 75 ASP A N 1
ATOM 578 C CA . ASP A 1 75 ? -7.757 -1.261 12.298 1.00 91.38 75 ASP A CA 1
ATOM 579 C C . ASP A 1 75 ? -6.676 -1.428 11.231 1.00 91.38 75 ASP A C 1
ATOM 581 O O . ASP A 1 75 ? -6.548 -2.478 10.597 1.00 91.38 75 ASP A O 1
ATOM 585 N N . TYR A 1 76 ? -5.879 -0.377 11.065 1.00 92.25 76 TYR A N 1
ATOM 586 C CA . TYR A 1 76 ? -4.807 -0.309 10.081 1.00 92.25 76 TYR A CA 1
ATOM 587 C C . TYR A 1 76 ? -3.450 -0.789 10.610 1.00 92.25 76 TYR A C 1
ATOM 589 O O . TYR A 1 76 ? -2.495 -0.857 9.837 1.00 92.25 76 TYR A O 1
ATOM 597 N N . SER A 1 77 ? -3.340 -1.184 11.885 1.00 89.56 77 SER A N 1
ATOM 598 C CA . SER A 1 77 ? -2.072 -1.639 12.488 1.00 89.56 77 SER A CA 1
ATOM 599 C C . SER A 1 77 ? -1.486 -2.899 11.836 1.00 89.56 77 SER A C 1
ATOM 601 O O . SER A 1 77 ? -0.298 -3.192 11.976 1.00 89.56 77 SER A O 1
ATOM 603 N N . HIS A 1 78 ? -2.312 -3.640 11.094 1.00 90.06 78 HIS A N 1
ATOM 604 C CA . HIS A 1 78 ? -1.921 -4.828 10.340 1.00 90.06 78 HIS A CA 1
ATOM 605 C C . HIS A 1 78 ? -1.767 -4.579 8.837 1.00 90.06 78 HIS A C 1
ATOM 607 O O . HIS A 1 78 ? -1.512 -5.536 8.097 1.00 90.06 78 HIS A O 1
ATOM 613 N N . THR A 1 79 ? -1.863 -3.326 8.386 1.00 95.69 79 THR A N 1
ATOM 614 C CA . THR A 1 79 ? -1.655 -2.976 6.979 1.00 95.69 79 THR A CA 1
ATOM 615 C C . THR A 1 79 ? -0.252 -3.414 6.566 1.00 95.69 79 THR A C 1
ATOM 617 O O . THR A 1 79 ? 0.739 -3.152 7.250 1.00 95.69 79 THR A O 1
ATOM 620 N N . ARG A 1 80 ? -0.164 -4.138 5.451 1.00 96.38 80 ARG A N 1
ATOM 621 C CA . ARG A 1 80 ? 1.088 -4.635 4.865 1.00 96.38 80 ARG A CA 1
ATOM 622 C C . ARG A 1 80 ? 1.353 -4.075 3.482 1.00 96.38 80 ARG A C 1
ATOM 624 O O . ARG A 1 80 ? 2.512 -4.073 3.074 1.00 96.38 80 ARG A O 1
ATOM 631 N N . ALA A 1 81 ? 0.317 -3.629 2.780 1.00 97.06 81 ALA A N 1
ATOM 632 C CA . ALA A 1 81 ? 0.439 -3.138 1.422 1.00 97.06 81 ALA A CA 1
ATOM 633 C C . ALA A 1 81 ? -0.432 -1.903 1.167 1.00 97.06 81 ALA A C 1
ATOM 635 O O . ALA A 1 81 ? -1.487 -1.731 1.774 1.00 97.06 81 ALA A O 1
ATOM 636 N N . VAL A 1 82 ? 0.002 -1.078 0.225 1.00 97.06 82 VAL A N 1
ATOM 637 C CA . VAL A 1 82 ? -0.764 0.016 -0.366 1.00 97.06 82 VAL A CA 1
ATOM 638 C C . VAL A 1 82 ? -0.746 -0.173 -1.876 1.00 97.06 82 VAL A C 1
ATOM 640 O O . VAL A 1 82 ? 0.304 -0.433 -2.466 1.00 97.06 82 VAL A O 1
ATOM 643 N N . LEU A 1 83 ? -1.911 -0.053 -2.495 1.00 97.25 83 LEU A N 1
ATOM 644 C CA . LEU A 1 83 ? -2.113 -0.175 -3.925 1.00 97.25 83 LEU A CA 1
ATOM 645 C C . LEU A 1 83 ? -2.627 1.153 -4.479 1.00 97.25 83 LEU A C 1
ATOM 647 O O . LEU A 1 83 ? -3.636 1.685 -4.023 1.00 97.25 83 LEU A O 1
ATOM 651 N N . LEU A 1 84 ? -1.921 1.674 -5.474 1.00 96.44 84 LEU A N 1
ATOM 652 C CA . LEU A 1 84 ? -2.219 2.952 -6.108 1.00 96.44 84 LEU A CA 1
ATOM 653 C C . LEU A 1 84 ? -2.609 2.733 -7.565 1.00 96.44 84 LEU A C 1
ATOM 655 O O . LEU A 1 84 ? -2.005 1.901 -8.248 1.00 96.44 84 LEU A O 1
ATOM 659 N N . THR A 1 85 ? -3.555 3.509 -8.088 1.00 94.94 85 THR A N 1
ATOM 660 C CA . THR A 1 85 ? -3.752 3.518 -9.543 1.00 94.94 85 THR A CA 1
ATOM 661 C C . THR A 1 85 ? -2.489 4.001 -10.243 1.00 94.94 85 THR A C 1
ATOM 663 O O . THR A 1 85 ? -1.751 4.841 -9.722 1.00 94.94 85 THR A O 1
ATOM 666 N N . GLU A 1 86 ? -2.242 3.505 -11.454 1.00 91.50 86 GLU A N 1
ATOM 667 C CA . GLU A 1 86 ? -1.123 3.996 -12.274 1.00 91.50 86 GLU A CA 1
ATOM 668 C C . GLU A 1 86 ? -1.191 5.520 -12.451 1.00 91.50 86 GLU A C 1
ATOM 670 O O . GLU A 1 86 ? -0.175 6.214 -12.385 1.00 91.50 86 GLU A O 1
ATOM 675 N N . ARG A 1 87 ? -2.414 6.050 -12.575 1.00 89.75 87 ARG A N 1
ATOM 676 C CA . ARG A 1 87 ? -2.691 7.485 -12.613 1.00 89.75 87 ARG A CA 1
ATOM 677 C C . ARG A 1 87 ? -2.219 8.198 -11.342 1.00 89.75 87 ARG A C 1
ATOM 679 O O . ARG A 1 87 ? -1.495 9.183 -11.452 1.00 89.75 87 ARG A O 1
ATOM 686 N N . ALA A 1 88 ? -2.578 7.696 -10.159 1.00 90.94 88 ALA A N 1
ATOM 687 C CA . ALA A 1 88 ? -2.180 8.302 -8.888 1.00 90.94 88 ALA A CA 1
ATOM 688 C C . ALA A 1 88 ? -0.660 8.291 -8.673 1.00 90.94 88 ALA A C 1
ATOM 690 O O . ALA A 1 88 ? -0.110 9.208 -8.069 1.00 90.94 88 ALA A O 1
ATOM 691 N N . VAL A 1 89 ? 0.041 7.289 -9.209 1.00 91.44 89 VAL A N 1
ATOM 692 C CA . VAL A 1 89 ? 1.511 7.221 -9.166 1.00 91.44 89 VAL A CA 1
ATOM 693 C C . VAL A 1 89 ? 2.154 8.252 -10.102 1.00 91.44 89 VAL A C 1
ATOM 695 O O . VAL A 1 89 ? 3.150 8.892 -9.742 1.00 91.44 89 VAL A O 1
ATOM 698 N N . GLN A 1 90 ? 1.597 8.415 -11.304 1.00 88.25 90 GLN A N 1
ATOM 699 C CA . GLN A 1 90 ? 2.110 9.333 -12.323 1.00 88.25 90 GLN A CA 1
ATOM 700 C C . GLN A 1 90 ? 1.807 10.801 -12.009 1.00 88.25 90 GLN A C 1
ATOM 702 O O . GLN A 1 90 ? 2.595 11.671 -12.378 1.00 88.25 90 GLN A O 1
ATOM 707 N N . GLU A 1 91 ? 0.711 11.094 -11.306 1.00 88.69 91 GLU A N 1
ATOM 708 C CA . GLU A 1 91 ? 0.370 12.445 -10.860 1.00 88.69 91 GLU A CA 1
ATOM 709 C C . GLU A 1 91 ? 1.181 12.832 -9.604 1.00 88.69 91 GLU A C 1
ATOM 711 O O . GLU A 1 91 ? 0.945 12.291 -8.521 1.00 88.69 91 GLU A O 1
ATOM 716 N N . PRO A 1 92 ? 2.129 13.794 -9.687 1.00 85.75 92 PRO A N 1
ATOM 717 C CA . PRO A 1 92 ? 3.022 14.097 -8.567 1.00 85.75 92 PRO A CA 1
ATOM 718 C C . PRO A 1 92 ? 2.297 14.584 -7.315 1.00 85.75 92 PRO A C 1
ATOM 720 O O . PRO A 1 92 ? 2.696 14.227 -6.212 1.00 85.75 92 PRO A O 1
ATOM 723 N N . GLU A 1 93 ? 1.235 15.375 -7.497 1.00 86.88 93 GLU A N 1
ATOM 724 C CA . GLU A 1 93 ? 0.415 15.903 -6.402 1.00 86.88 93 GLU A CA 1
ATOM 725 C C . GLU A 1 93 ? -0.256 14.780 -5.612 1.00 86.88 93 GLU A C 1
ATOM 727 O O . GLU A 1 93 ? -0.192 14.770 -4.387 1.00 86.88 93 GLU A O 1
ATOM 732 N N . GLN A 1 94 ? -0.857 13.819 -6.317 1.00 90.44 94 GLN A N 1
ATOM 733 C CA . GLN A 1 94 ? -1.594 12.723 -5.696 1.00 90.44 94 GLN A CA 1
ATOM 734 C C . GLN A 1 94 ? -0.650 11.781 -4.953 1.00 90.44 94 GLN A C 1
ATOM 736 O O . GLN A 1 94 ? -0.899 11.441 -3.797 1.00 90.44 94 GLN A O 1
ATOM 741 N N . LEU A 1 95 ? 0.477 11.407 -5.570 1.00 90.50 95 LEU A N 1
ATOM 742 C CA . LEU A 1 95 ? 1.439 10.544 -4.889 1.00 90.50 95 LEU A CA 1
ATOM 743 C C . LEU A 1 95 ? 2.062 11.231 -3.668 1.00 90.50 95 LEU A C 1
ATOM 745 O O . LEU A 1 95 ? 2.292 10.565 -2.663 1.00 90.50 95 LEU A O 1
ATOM 749 N N . ASP A 1 96 ? 2.346 12.537 -3.745 1.00 89.31 96 ASP A N 1
ATOM 750 C CA . ASP A 1 96 ? 2.882 13.292 -2.607 1.00 89.31 96 ASP A CA 1
ATOM 751 C C . ASP A 1 96 ? 1.861 13.348 -1.456 1.00 89.31 96 ASP A C 1
ATOM 753 O O . ASP A 1 96 ? 2.231 13.088 -0.315 1.00 89.31 96 ASP A O 1
ATOM 757 N N . GLN A 1 97 ? 0.575 13.575 -1.745 1.00 91.12 97 GLN A N 1
ATOM 758 C CA . GLN A 1 97 ? -0.487 13.550 -0.729 1.00 91.12 97 GLN A CA 1
ATOM 759 C C . GLN A 1 97 ? -0.619 12.183 -0.049 1.00 91.12 97 GLN A C 1
ATOM 761 O O . GLN A 1 97 ? -0.697 12.109 1.178 1.00 91.12 97 GLN A O 1
ATOM 766 N N . VAL A 1 98 ? -0.614 11.098 -0.831 1.00 92.44 98 VAL A N 1
ATOM 767 C CA . VAL A 1 98 ? -0.637 9.727 -0.298 1.00 92.44 98 VAL A CA 1
ATOM 768 C C . VAL A 1 98 ? 0.572 9.486 0.598 1.00 92.44 98 VAL A C 1
ATOM 770 O O . VAL A 1 98 ? 0.422 9.024 1.726 1.00 92.44 98 VAL A O 1
ATOM 773 N N . LEU A 1 99 ? 1.771 9.830 0.126 1.00 91.81 99 LEU A N 1
ATOM 774 C CA . LEU A 1 99 ? 3.003 9.661 0.889 1.00 91.81 99 LEU A CA 1
ATOM 775 C C . LEU A 1 99 ? 2.978 10.415 2.216 1.00 91.81 99 LEU A C 1
ATOM 777 O O . LEU A 1 99 ? 3.292 9.834 3.254 1.00 91.81 99 LEU A O 1
ATOM 781 N N . GLU A 1 100 ? 2.602 11.691 2.189 1.00 91.00 100 GLU A N 1
ATOM 782 C CA . GLU A 1 100 ? 2.536 12.526 3.386 1.00 91.00 100 GLU A CA 1
ATOM 783 C C . GLU A 1 100 ? 1.513 11.985 4.390 1.00 91.00 100 GLU A C 1
ATOM 785 O O . GLU A 1 100 ? 1.843 11.845 5.568 1.00 91.00 100 GLU A O 1
ATOM 790 N N . SER A 1 101 ? 0.316 11.599 3.935 1.00 91.88 101 SER A N 1
ATOM 791 C CA . SER A 1 101 ? -0.709 11.015 4.810 1.00 91.88 101 SER A CA 1
ATOM 792 C C . SER A 1 101 ? -0.231 9.713 5.459 1.00 91.88 101 SER A C 1
ATOM 794 O O . SER A 1 101 ? -0.348 9.548 6.675 1.00 91.88 101 SER A O 1
ATOM 796 N N . LEU A 1 102 ? 0.385 8.812 4.685 1.00 93.25 102 LEU A N 1
ATOM 797 C CA . LEU A 1 102 ? 0.880 7.540 5.213 1.00 93.25 102 LEU A CA 1
ATOM 798 C C . LEU A 1 102 ? 2.030 7.729 6.214 1.00 93.25 102 LEU A C 1
ATOM 800 O O . LEU A 1 102 ? 2.064 7.054 7.237 1.00 93.25 102 LEU A O 1
ATOM 804 N N . ILE A 1 103 ? 2.962 8.648 5.948 1.00 91.44 103 ILE A N 1
ATOM 805 C CA . ILE A 1 103 ? 4.147 8.874 6.797 1.00 91.44 103 ILE A CA 1
ATOM 806 C C . ILE A 1 103 ? 3.794 9.563 8.118 1.00 91.44 103 ILE A C 1
ATOM 808 O O . ILE A 1 103 ? 4.424 9.296 9.143 1.00 91.44 103 ILE A O 1
ATOM 812 N N . LEU A 1 104 ? 2.809 10.462 8.115 1.00 90.62 104 LEU A N 1
ATOM 813 C CA . LEU A 1 104 ? 2.398 11.192 9.318 1.00 90.62 104 LEU A CA 1
ATOM 814 C C . LEU A 1 104 ? 1.640 10.313 10.322 1.00 90.62 104 LEU A C 1
ATOM 816 O O . LEU A 1 104 ? 1.501 10.687 11.489 1.00 90.62 104 LEU A O 1
ATOM 820 N N . ARG A 1 105 ? 1.157 9.148 9.889 1.00 89.75 105 ARG A N 1
ATOM 821 C CA . ARG A 1 105 ? 0.331 8.246 10.688 1.00 89.75 105 ARG A CA 1
ATOM 822 C C . ARG A 1 105 ? 1.186 7.137 11.318 1.00 89.75 105 ARG A C 1
ATOM 824 O O . ARG A 1 105 ? 1.699 6.277 10.608 1.00 89.75 105 ARG A O 1
ATOM 831 N N . PRO A 1 106 ? 1.308 7.086 12.659 1.00 87.94 106 PRO A N 1
ATOM 832 C CA . PRO A 1 106 ? 2.181 6.126 13.343 1.00 87.94 106 PRO A CA 1
ATOM 833 C C . PRO A 1 106 ? 1.701 4.668 13.255 1.00 87.94 106 PRO A C 1
ATOM 835 O O . PRO A 1 106 ? 2.460 3.754 13.563 1.00 87.94 106 PRO A O 1
ATOM 838 N N . GLU A 1 107 ? 0.444 4.443 12.868 1.00 89.50 107 GLU A N 1
ATOM 839 C CA . GLU A 1 107 ? -0.126 3.113 12.621 1.00 89.50 107 GLU A CA 1
ATOM 840 C C . GLU A 1 107 ? 0.447 2.434 11.369 1.00 89.50 107 GLU A C 1
ATOM 842 O O . GLU A 1 107 ? 0.425 1.206 11.274 1.00 89.50 107 GLU A O 1
ATOM 847 N N . PHE A 1 108 ? 1.006 3.211 10.437 1.00 93.06 108 PHE A N 1
ATOM 848 C CA . PHE A 1 108 ? 1.613 2.700 9.219 1.00 93.06 108 PHE A CA 1
ATOM 849 C C . PHE A 1 108 ? 3.109 2.467 9.388 1.00 93.06 108 PHE A C 1
ATOM 851 O O . PHE A 1 108 ? 3.866 3.306 9.875 1.00 93.06 108 PHE A O 1
ATOM 858 N N . SER A 1 109 ? 3.554 1.295 8.946 1.00 91.12 109 SER A N 1
ATOM 859 C CA . SER A 1 109 ? 4.962 0.931 8.999 1.00 91.12 109 SER A CA 1
ATOM 860 C C . SER A 1 109 ? 5.717 1.432 7.769 1.00 91.12 109 SER A C 1
ATOM 862 O O . SER A 1 109 ? 5.257 1.306 6.637 1.00 91.12 109 SER A O 1
ATOM 864 N N . TRP A 1 110 ? 6.955 1.883 7.964 1.00 92.56 110 TRP A N 1
ATOM 865 C CA . TRP A 1 110 ? 7.876 2.234 6.876 1.00 92.56 110 TRP A CA 1
ATOM 866 C C . TRP A 1 110 ? 8.152 1.077 5.899 1.00 92.56 110 TRP A C 1
ATOM 868 O O . TRP A 1 110 ? 8.535 1.316 4.758 1.00 92.56 110 TRP A O 1
ATOM 878 N N . ASN A 1 111 ? 7.939 -0.174 6.326 1.00 93.50 111 ASN A N 1
ATOM 879 C CA . ASN A 1 111 ? 8.093 -1.366 5.485 1.00 93.50 111 ASN A CA 1
ATOM 880 C C . ASN A 1 111 ? 6.802 -1.810 4.768 1.00 93.50 111 ASN A C 1
ATOM 882 O O . ASN A 1 111 ? 6.748 -2.938 4.275 1.00 93.50 111 ASN A O 1
ATOM 886 N N . LEU A 1 112 ? 5.770 -0.962 4.727 1.00 95.56 112 LEU A N 1
ATOM 887 C CA . LEU A 1 112 ? 4.584 -1.183 3.899 1.00 95.56 112 LEU A CA 1
ATOM 888 C C . LEU A 1 112 ? 4.986 -1.359 2.439 1.00 95.56 112 LEU A C 1
ATOM 890 O O . LEU A 1 112 ? 5.709 -0.526 1.905 1.00 95.56 112 LEU A O 1
ATOM 894 N N . LEU A 1 113 ? 4.502 -2.419 1.800 1.00 96.81 113 LEU A N 1
ATOM 895 C CA . LEU A 1 113 ? 4.744 -2.683 0.386 1.00 96.81 113 LEU A CA 1
ATOM 896 C C . LEU A 1 113 ? 3.890 -1.755 -0.479 1.00 96.81 113 LEU A C 1
ATOM 898 O O . LEU A 1 113 ? 2.693 -1.626 -0.238 1.00 96.81 113 LEU A O 1
ATOM 902 N N . ILE A 1 114 ? 4.477 -1.144 -1.500 1.00 96.50 114 ILE A N 1
ATOM 903 C CA . ILE A 1 114 ? 3.770 -0.274 -2.438 1.00 96.50 114 ILE A CA 1
ATOM 904 C C . ILE A 1 114 ? 3.656 -0.978 -3.783 1.00 96.50 114 ILE A C 1
ATOM 906 O O . ILE A 1 114 ? 4.637 -1.485 -4.328 1.00 96.50 114 ILE A O 1
ATOM 910 N N . PHE A 1 115 ? 2.445 -0.970 -4.322 1.00 96.75 115 PHE A N 1
ATOM 911 C CA . PHE A 1 115 ? 2.110 -1.539 -5.615 1.00 96.75 115 PHE A CA 1
ATOM 912 C C . PHE A 1 115 ? 1.333 -0.540 -6.456 1.00 96.75 115 PHE A C 1
ATOM 914 O O . PHE A 1 115 ? 0.716 0.395 -5.938 1.00 96.75 115 PHE A O 1
ATOM 921 N N . THR A 1 116 ? 1.297 -0.796 -7.758 1.00 96.50 116 THR A N 1
ATOM 922 C CA . THR A 1 116 ? 0.358 -0.135 -8.659 1.00 96.50 116 THR A CA 1
ATOM 923 C C . THR A 1 116 ? -0.478 -1.132 -9.446 1.00 96.50 116 THR A C 1
ATOM 925 O O . THR A 1 116 ? -0.113 -2.299 -9.562 1.00 96.50 116 THR A O 1
ATOM 928 N N . GLY A 1 117 ? -1.623 -0.699 -9.957 1.00 95.69 117 GLY A N 1
ATOM 929 C CA . GLY A 1 117 ? -2.480 -1.514 -10.806 1.00 95.69 117 GLY A CA 1
ATOM 930 C C . GLY A 1 117 ? -3.598 -0.696 -11.442 1.00 95.69 117 GLY A C 1
ATOM 931 O O . GLY A 1 117 ? -3.789 0.481 -11.129 1.00 95.69 117 GLY A O 1
ATOM 932 N N . GLY A 1 118 ? -4.339 -1.334 -12.346 1.00 94.69 118 GLY A N 1
ATOM 933 C CA . GLY A 1 118 ? -5.548 -0.756 -12.933 1.00 94.69 118 GLY A CA 1
ATOM 934 C C . GLY A 1 118 ? -6.742 -0.769 -11.972 1.00 94.69 118 GLY A C 1
ATOM 935 O O . GLY A 1 118 ? -6.729 -1.457 -10.953 1.00 94.69 118 GLY A O 1
ATOM 936 N N . GLU A 1 119 ? -7.811 -0.057 -12.329 1.00 92.88 119 GLU A N 1
ATOM 937 C CA . GLU A 1 119 ? -9.020 0.078 -11.493 1.00 92.88 119 GLU A CA 1
ATOM 938 C C . GLU A 1 119 ? -9.643 -1.273 -11.101 1.00 92.88 119 GLU A C 1
ATOM 940 O O . GLU A 1 119 ? -10.026 -1.473 -9.952 1.00 92.88 119 GLU A O 1
ATOM 945 N N . GLU A 1 120 ? -9.682 -2.245 -12.021 1.00 93.75 120 GLU A N 1
ATOM 946 C CA . GLU A 1 120 ? -10.191 -3.597 -11.736 1.00 93.75 120 GLU A CA 1
ATOM 947 C C . GLU A 1 120 ? -9.369 -4.303 -10.642 1.00 93.75 120 GLU A C 1
ATOM 949 O O . GLU A 1 120 ? -9.911 -4.996 -9.778 1.00 93.75 120 GLU A O 1
ATOM 954 N N . VAL A 1 121 ? -8.050 -4.093 -10.645 1.00 95.75 121 VAL A N 1
ATOM 955 C CA . VAL A 1 121 ? -7.137 -4.661 -9.648 1.00 95.75 121 VAL A CA 1
ATOM 956 C C . VAL A 1 121 ? -7.369 -4.018 -8.284 1.00 95.75 121 VAL A C 1
ATOM 958 O O . VAL A 1 121 ? -7.397 -4.731 -7.282 1.00 95.75 121 VAL A O 1
ATOM 961 N N . LEU A 1 122 ? -7.603 -2.704 -8.236 1.00 95.56 122 LEU A N 1
ATOM 962 C CA . LEU A 1 122 ? -7.941 -2.002 -6.997 1.00 95.56 122 LEU A CA 1
ATOM 963 C C . LEU A 1 122 ? -9.294 -2.439 -6.441 1.00 95.56 122 LEU A C 1
ATOM 965 O O . LEU A 1 122 ? -9.386 -2.752 -5.257 1.00 95.56 122 LEU A O 1
ATOM 969 N N . GLN A 1 123 ? -10.317 -2.548 -7.288 1.00 94.62 123 GLN A N 1
ATOM 970 C CA . GLN A 1 123 ? -11.621 -3.060 -6.871 1.00 94.62 123 GLN A CA 1
ATOM 971 C C . GLN A 1 123 ? -11.482 -4.461 -6.266 1.00 94.62 123 GLN A C 1
ATOM 973 O O . GLN A 1 123 ? -12.018 -4.744 -5.193 1.00 94.62 123 GLN A O 1
ATOM 978 N N . LYS A 1 124 ? -10.695 -5.333 -6.911 1.00 95.56 124 LYS A N 1
ATOM 979 C CA . LYS A 1 124 ? -10.450 -6.679 -6.392 1.00 95.56 124 LYS A CA 1
ATOM 980 C C . LYS A 1 124 ? -9.629 -6.686 -5.104 1.00 95.56 124 LYS A C 1
ATOM 982 O O . LYS A 1 124 ? -9.807 -7.580 -4.274 1.00 95.56 124 LYS A O 1
ATOM 987 N N . ALA A 1 125 ? -8.729 -5.721 -4.937 1.00 95.94 125 ALA A N 1
ATOM 988 C CA . ALA A 1 125 ? -7.954 -5.558 -3.718 1.00 95.94 125 ALA A CA 1
ATOM 989 C C . ALA A 1 125 ? -8.832 -5.127 -2.540 1.00 95.94 125 ALA A C 1
ATOM 991 O O . ALA A 1 125 ? -8.681 -5.682 -1.453 1.00 95.94 125 ALA A O 1
ATOM 992 N N . GLU A 1 126 ? -9.792 -4.232 -2.775 1.00 93.44 126 GLU A N 1
ATOM 993 C CA . GLU A 1 126 ? -10.752 -3.786 -1.764 1.00 93.44 126 GLU A CA 1
ATOM 994 C C . GLU A 1 126 ? -11.655 -4.939 -1.290 1.00 93.44 126 GLU A C 1
ATOM 996 O O . GLU A 1 126 ? -11.834 -5.142 -0.090 1.00 93.44 126 GLU A O 1
ATOM 1001 N N . GLU A 1 127 ? -12.128 -5.794 -2.206 1.00 94.06 127 GLU A N 1
ATOM 1002 C CA . GLU A 1 127 ? -12.868 -7.023 -1.854 1.00 94.06 127 GLU A CA 1
ATOM 1003 C C . GLU A 1 127 ? -12.060 -7.979 -0.958 1.00 94.06 127 GLU A C 1
ATOM 1005 O O . GLU A 1 127 ? -12.626 -8.773 -0.206 1.00 94.06 127 GLU A O 1
ATOM 1010 N N . LYS A 1 128 ? -10.727 -7.929 -1.051 1.00 94.31 128 LYS A N 1
ATOM 1011 C CA . LYS A 1 128 ? -9.791 -8.773 -0.296 1.00 94.31 128 LYS A CA 1
ATOM 1012 C C . LYS A 1 128 ? -9.012 -7.982 0.761 1.00 94.31 128 LYS A C 1
ATOM 1014 O O . LYS A 1 128 ? -7.949 -8.448 1.195 1.00 94.31 128 LYS A O 1
ATOM 1019 N N . LYS A 1 129 ? -9.536 -6.829 1.209 1.00 93.81 129 LYS A N 1
ATOM 1020 C CA . LYS A 1 129 ? -8.815 -5.869 2.063 1.00 93.81 129 LYS A CA 1
ATOM 1021 C C . LYS A 1 129 ? -8.214 -6.482 3.329 1.00 93.81 129 LYS A C 1
ATOM 1023 O O . LYS A 1 129 ? -7.129 -6.091 3.746 1.00 93.81 129 LYS A O 1
ATOM 1028 N N . GLU A 1 130 ? -8.838 -7.510 3.896 1.00 93.69 130 GLU A N 1
ATOM 1029 C CA . GLU A 1 130 ? -8.387 -8.184 5.124 1.00 93.69 130 GLU A CA 1
ATOM 1030 C C . GLU A 1 130 ? -7.189 -9.132 4.947 1.00 93.69 130 GLU A C 1
ATOM 1032 O O . GLU A 1 130 ? -6.449 -9.377 5.900 1.00 93.69 130 GLU A O 1
ATOM 1037 N N . LYS A 1 131 ? -6.988 -9.698 3.748 1.00 95.19 131 LYS A N 1
ATOM 1038 C CA . LYS A 1 131 ? -6.012 -10.786 3.527 1.00 95.19 131 LYS A CA 1
ATOM 1039 C C . LYS A 1 131 ? -4.932 -10.461 2.508 1.00 95.19 131 LYS A C 1
ATOM 1041 O O . LYS A 1 131 ? -3.812 -10.949 2.653 1.00 95.19 131 LYS A O 1
ATOM 1046 N N . LEU A 1 132 ? -5.234 -9.644 1.499 1.00 96.44 132 LEU A N 1
ATOM 1047 C CA . LEU A 1 132 ? -4.339 -9.448 0.360 1.00 96.44 132 LEU A CA 1
ATOM 1048 C C . LEU A 1 132 ? -2.953 -8.939 0.773 1.00 96.44 132 LEU A C 1
ATOM 1050 O O . LEU A 1 132 ? -1.946 -9.433 0.275 1.00 96.44 132 LEU A O 1
ATOM 1054 N N . GLY A 1 133 ? -2.866 -7.994 1.709 1.00 95.38 133 GLY A N 1
ATOM 1055 C CA . GLY A 1 133 ? -1.569 -7.485 2.154 1.00 95.38 133 GLY A CA 1
ATOM 1056 C C . GLY A 1 133 ? -0.702 -8.568 2.801 1.00 95.38 133 GLY A C 1
ATOM 1057 O O . GLY A 1 133 ? 0.517 -8.582 2.623 1.00 95.38 133 GLY A O 1
ATOM 1058 N N . LEU A 1 134 ? -1.320 -9.512 3.518 1.00 94.38 134 LEU A N 1
ATOM 1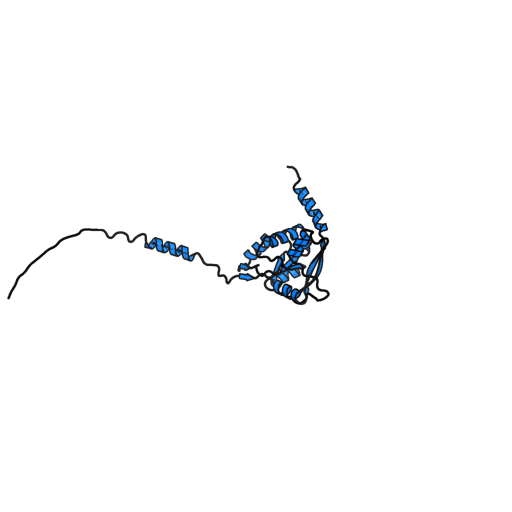059 C CA . LEU A 1 134 ? -0.625 -10.658 4.108 1.00 94.38 134 LEU A CA 1
ATOM 1060 C C . LEU A 1 134 ? -0.156 -11.635 3.024 1.00 94.38 134 LEU A C 1
ATOM 1062 O O . LEU A 1 134 ? 0.978 -12.112 3.088 1.00 94.38 134 LEU A O 1
ATOM 1066 N N . GLU A 1 135 ? -0.998 -11.896 2.023 1.00 94.69 135 GLU A N 1
ATOM 1067 C CA . GLU A 1 135 ? -0.671 -12.742 0.869 1.00 94.69 135 GLU A CA 1
ATOM 1068 C C . GLU A 1 135 ? 0.503 -12.165 0.066 1.00 94.69 135 GLU A C 1
ATOM 1070 O O . GLU A 1 135 ? 1.452 -12.889 -0.228 1.00 94.69 135 GLU A O 1
ATOM 1075 N N . LEU A 1 136 ? 0.506 -10.856 -0.203 1.00 94.94 136 LEU A N 1
ATOM 1076 C CA . LEU A 1 136 ? 1.591 -10.162 -0.907 1.00 94.94 136 LEU A CA 1
ATOM 1077 C C . LEU A 1 136 ? 2.898 -10.160 -0.101 1.00 94.94 136 LEU A C 1
ATOM 1079 O O . LEU A 1 136 ? 3.977 -10.409 -0.645 1.00 94.94 136 LEU A O 1
ATOM 1083 N N . ALA A 1 137 ? 2.822 -9.949 1.215 1.00 93.56 137 ALA A N 1
ATOM 1084 C CA . ALA A 1 137 ? 3.992 -10.042 2.085 1.00 93.56 137 ALA A CA 1
ATOM 1085 C C . ALA A 1 137 ? 4.558 -11.474 2.147 1.00 93.56 137 ALA A C 1
ATOM 1087 O O . ALA A 1 137 ? 5.778 -11.664 2.184 1.00 93.56 137 ALA A O 1
ATOM 1088 N N . ALA A 1 138 ? 3.691 -12.490 2.153 1.00 92.88 138 ALA A N 1
ATOM 1089 C CA . ALA A 1 138 ? 4.096 -13.892 2.087 1.00 92.88 138 ALA A CA 1
ATOM 1090 C C . ALA A 1 138 ? 4.693 -14.244 0.718 1.00 92.88 138 ALA A C 1
ATOM 1092 O O . ALA A 1 138 ? 5.711 -14.935 0.662 1.00 92.88 138 ALA A O 1
ATOM 1093 N N . TYR A 1 139 ? 4.111 -13.728 -0.369 1.00 91.38 139 TYR A N 1
ATOM 1094 C CA . TYR A 1 139 ? 4.615 -13.901 -1.727 1.00 91.38 139 TYR A CA 1
ATOM 1095 C C . TYR A 1 139 ? 6.081 -13.483 -1.811 1.00 91.38 139 TYR A C 1
ATOM 1097 O O . TYR A 1 139 ? 6.928 -14.312 -2.145 1.00 91.38 139 TYR A O 1
ATOM 1105 N N . TYR A 1 140 ? 6.396 -12.249 -1.406 1.00 89.75 140 TYR A N 1
ATOM 1106 C CA . TYR A 1 140 ? 7.764 -11.741 -1.466 1.00 89.75 140 TYR A CA 1
ATOM 1107 C C . TYR A 1 140 ? 8.725 -12.486 -0.554 1.00 89.75 140 TYR A C 1
ATOM 1109 O O . TYR A 1 140 ? 9.826 -12.816 -0.985 1.00 89.75 140 TYR A O 1
ATOM 1117 N N . ARG A 1 141 ? 8.305 -12.830 0.667 1.00 88.31 141 ARG A N 1
ATOM 1118 C CA . ARG A 1 141 ? 9.123 -13.631 1.590 1.00 88.31 141 ARG A CA 1
ATOM 1119 C C . ARG A 1 141 ? 9.512 -14.986 0.997 1.00 88.31 141 ARG A C 1
ATOM 1121 O O . ARG A 1 141 ? 10.638 -15.431 1.173 1.00 88.31 141 ARG A O 1
ATOM 1128 N N . ASN A 1 142 ? 8.593 -15.620 0.274 1.00 87.12 142 ASN A N 1
ATOM 1129 C CA . ASN A 1 142 ? 8.800 -16.944 -0.310 1.00 87.12 142 ASN A CA 1
ATOM 1130 C C . ASN A 1 142 ? 9.538 -16.906 -1.661 1.00 87.12 142 ASN A C 1
ATOM 1132 O O . ASN A 1 142 ? 9.898 -17.959 -2.188 1.00 87.12 142 ASN A O 1
ATOM 1136 N N . HIS A 1 143 ? 9.727 -15.720 -2.246 1.00 79.25 143 HIS A N 1
ATOM 1137 C CA . HIS A 1 143 ? 10.223 -15.550 -3.613 1.00 79.25 143 HIS A CA 1
ATOM 1138 C C . HIS A 1 143 ? 11.427 -14.597 -3.728 1.00 79.25 143 HIS A C 1
ATOM 1140 O O . HIS A 1 143 ? 11.766 -14.207 -4.843 1.00 79.25 143 HIS A O 1
ATOM 1146 N N . GLN A 1 144 ? 12.110 -14.262 -2.621 1.00 63.94 144 GLN A N 1
ATOM 1147 C CA . GLN A 1 144 ? 13.205 -13.271 -2.594 1.00 63.94 144 GLN A CA 1
ATOM 1148 C C . GLN A 1 144 ? 14.375 -13.554 -3.561 1.00 63.94 144 GLN A C 1
ATOM 1150 O O . GLN A 1 144 ? 15.112 -12.630 -3.886 1.00 63.94 144 GLN A O 1
ATOM 1155 N N . GLU A 1 145 ? 14.543 -14.790 -4.044 1.00 58.25 145 GLU A N 1
ATOM 1156 C CA . GLU A 1 145 ? 15.691 -15.206 -4.872 1.00 58.25 145 GLU A CA 1
ATOM 1157 C C . GLU A 1 145 ? 15.312 -15.682 -6.287 1.00 58.25 145 GLU A C 1
ATOM 1159 O O . GLU A 1 145 ? 16.171 -16.110 -7.062 1.00 58.25 145 GLU A O 1
ATOM 1164 N N . LYS A 1 146 ? 14.026 -15.636 -6.661 1.00 60.88 146 LYS A N 1
ATOM 1165 C CA . LYS A 1 146 ? 13.582 -16.120 -7.977 1.00 60.88 146 LYS A CA 1
ATOM 1166 C C . LYS A 1 146 ? 13.785 -15.054 -9.053 1.00 60.88 146 LYS A C 1
ATOM 1168 O O . LYS A 1 146 ? 13.257 -13.948 -8.967 1.00 60.88 146 LYS A O 1
ATOM 1173 N N . GLN A 1 147 ? 14.515 -15.422 -10.106 1.00 54.88 147 GLN A N 1
ATOM 1174 C CA . GLN A 1 147 ? 14.703 -14.578 -11.285 1.00 54.88 147 GLN A CA 1
ATOM 1175 C C . GLN A 1 147 ? 13.350 -14.241 -11.934 1.00 54.88 147 GLN A C 1
ATOM 1177 O O . GLN A 1 147 ? 12.524 -15.127 -12.145 1.00 54.88 147 GLN A O 1
ATOM 1182 N N . GLY A 1 148 ? 13.139 -12.963 -12.262 1.00 61.25 148 GLY A N 1
ATOM 1183 C CA . GLY A 1 148 ? 11.945 -12.479 -12.967 1.00 61.25 148 GLY A CA 1
ATOM 1184 C C . GLY A 1 148 ? 10.867 -11.841 -12.086 1.00 61.25 148 GLY A C 1
ATOM 1185 O O . GLY A 1 148 ? 9.910 -11.297 -12.626 1.00 61.25 148 GLY A O 1
ATOM 1186 N N . ILE A 1 149 ? 11.025 -11.850 -10.759 1.00 67.50 149 ILE A N 1
ATOM 1187 C CA . ILE A 1 149 ? 10.145 -11.115 -9.840 1.00 67.50 149 ILE A CA 1
ATOM 1188 C C . ILE A 1 149 ? 10.769 -9.748 -9.555 1.00 67.50 149 ILE A C 1
ATOM 1190 O O . ILE A 1 149 ? 11.956 -9.652 -9.242 1.00 67.50 149 ILE A O 1
ATOM 1194 N N . SER A 1 150 ? 9.978 -8.686 -9.694 1.00 75.69 150 SER A N 1
ATOM 1195 C CA . SER A 1 150 ? 10.408 -7.327 -9.367 1.00 75.69 150 SER A CA 1
ATOM 1196 C C . SER A 1 150 ? 10.650 -7.196 -7.869 1.00 75.69 150 SER A C 1
ATOM 1198 O O . SER A 1 150 ? 9.848 -7.685 -7.077 1.00 75.69 150 SER A O 1
ATOM 1200 N N . SER A 1 151 ? 11.745 -6.545 -7.466 1.00 83.81 151 SER A N 1
ATOM 1201 C CA . SER A 1 151 ? 12.020 -6.298 -6.049 1.00 83.81 151 SER A CA 1
ATOM 1202 C C . SER A 1 151 ? 10.842 -5.575 -5.388 1.00 83.81 151 SER A C 1
ATOM 1204 O O . SER A 1 151 ? 10.261 -4.684 -6.014 1.00 83.81 151 SER A O 1
ATOM 1206 N N . PRO A 1 152 ? 10.481 -5.931 -4.142 1.00 91.31 152 PRO A N 1
ATOM 1207 C CA . PRO A 1 152 ? 9.459 -5.193 -3.421 1.00 91.31 152 PRO A CA 1
ATOM 1208 C C . PRO A 1 152 ? 9.904 -3.740 -3.255 1.00 91.31 152 PRO A C 1
ATOM 1210 O O . PRO A 1 152 ? 11.068 -3.480 -2.955 1.00 91.31 152 PRO A O 1
ATOM 1213 N N . VAL A 1 153 ? 8.967 -2.812 -3.422 1.00 94.25 153 VAL A N 1
ATOM 1214 C CA . VAL A 1 153 ? 9.154 -1.401 -3.078 1.00 94.25 153 VAL A CA 1
ATOM 1215 C C . VAL A 1 153 ? 8.401 -1.143 -1.790 1.00 94.25 153 VAL A C 1
ATOM 1217 O O . VAL A 1 153 ? 7.235 -1.518 -1.672 1.00 94.25 153 VAL A O 1
ATOM 1220 N N . THR A 1 154 ? 9.057 -0.520 -0.820 1.00 95.38 154 THR A N 1
ATOM 1221 C CA . THR A 1 154 ? 8.440 -0.133 0.448 1.00 95.38 154 THR A CA 1
ATOM 1222 C C . THR A 1 154 ? 8.109 1.356 0.502 1.00 95.38 154 THR A C 1
ATOM 1224 O O . THR A 1 154 ? 8.595 2.150 -0.305 1.00 95.38 154 THR A O 1
ATOM 1227 N N . LEU A 1 155 ? 7.301 1.760 1.487 1.00 95.00 155 LEU A N 1
ATOM 1228 C CA . LEU A 1 155 ? 7.031 3.167 1.787 1.00 95.00 155 LEU A CA 1
ATOM 1229 C C . LEU A 1 155 ? 8.331 3.946 2.041 1.00 95.00 155 LEU A C 1
ATOM 1231 O O . LEU A 1 155 ? 8.464 5.084 1.596 1.00 95.00 155 LEU A O 1
ATOM 1235 N N . LEU A 1 156 ? 9.308 3.326 2.712 1.00 93.38 156 LEU A N 1
ATOM 1236 C CA . LEU A 1 156 ? 10.630 3.911 2.920 1.00 93.38 156 LEU A CA 1
ATOM 1237 C C . LEU A 1 156 ? 11.388 4.125 1.607 1.00 93.38 156 LEU A C 1
ATOM 1239 O O . LEU A 1 156 ? 11.954 5.199 1.419 1.00 93.38 156 LEU A O 1
ATOM 1243 N N . ASP A 1 157 ? 11.384 3.140 0.709 1.00 92.62 157 ASP A N 1
ATOM 1244 C CA . ASP A 1 157 ? 12.070 3.243 -0.588 1.00 92.62 157 ASP A CA 1
ATOM 1245 C C . ASP A 1 157 ? 11.437 4.351 -1.433 1.00 92.62 157 ASP A C 1
ATOM 1247 O O . ASP A 1 157 ? 12.125 5.227 -1.957 1.00 92.62 157 ASP A O 1
ATOM 1251 N N . LEU A 1 158 ? 10.102 4.386 -1.478 1.00 91.75 158 LEU A N 1
ATOM 1252 C CA . LEU A 1 158 ? 9.352 5.430 -2.167 1.00 91.75 158 LEU A CA 1
ATOM 1253 C C . LEU A 1 158 ? 9.646 6.823 -1.575 1.00 91.75 158 LEU A C 1
ATOM 1255 O O . LEU A 1 158 ? 9.834 7.787 -2.320 1.00 91.75 158 LEU A O 1
ATOM 1259 N N . TRP A 1 159 ? 9.751 6.941 -0.249 1.00 91.25 159 TRP A N 1
ATOM 1260 C CA . TRP A 1 159 ? 10.126 8.192 0.414 1.00 91.25 159 TRP A CA 1
ATOM 1261 C C . TRP A 1 159 ? 11.579 8.602 0.135 1.00 91.25 159 TRP A C 1
ATOM 1263 O O . TRP A 1 159 ? 11.859 9.766 -0.156 1.00 91.25 159 TRP A O 1
ATOM 1273 N N . ASN A 1 160 ? 12.523 7.663 0.172 1.00 90.38 160 ASN A N 1
ATOM 1274 C CA . ASN A 1 160 ? 13.930 7.926 -0.139 1.00 90.38 160 ASN A CA 1
ATOM 1275 C C . ASN A 1 160 ? 14.119 8.355 -1.596 1.00 90.38 160 ASN A C 1
ATOM 1277 O O . ASN A 1 160 ? 14.843 9.325 -1.861 1.00 90.38 160 ASN A O 1
ATOM 1281 N N . TRP A 1 161 ? 13.424 7.692 -2.522 1.00 88.94 161 TRP A N 1
ATOM 1282 C CA . TRP A 1 161 ? 13.335 8.104 -3.918 1.00 88.94 161 TRP A CA 1
ATOM 1283 C C . TRP A 1 161 ? 12.775 9.524 -4.033 1.00 88.94 161 TRP A C 1
ATOM 1285 O O . TRP A 1 161 ? 13.378 10.372 -4.694 1.00 88.94 161 TRP A O 1
ATOM 1295 N N . ARG A 1 162 ? 11.691 9.838 -3.310 1.00 86.44 162 ARG A N 1
ATOM 1296 C CA . ARG A 1 162 ? 11.075 11.175 -3.307 1.00 86.44 162 ARG A CA 1
ATOM 1297 C C . ARG A 1 162 ? 12.015 12.275 -2.812 1.00 86.44 162 ARG A C 1
ATOM 1299 O O . ARG A 1 162 ? 11.947 13.409 -3.301 1.00 86.44 162 ARG A O 1
ATOM 1306 N N . LEU A 1 163 ? 12.886 11.955 -1.858 1.00 86.44 163 LEU A N 1
ATOM 1307 C CA . LEU A 1 163 ? 13.928 12.850 -1.345 1.00 86.44 163 LEU A CA 1
ATOM 1308 C C . LEU A 1 163 ? 15.146 12.964 -2.277 1.00 86.44 163 LEU A C 1
ATOM 1310 O O . LEU A 1 163 ? 16.049 13.749 -1.997 1.00 86.44 163 LEU A O 1
ATOM 1314 N N . GLY A 1 164 ? 15.186 12.201 -3.372 1.00 82.50 164 GLY A N 1
ATOM 1315 C CA . GLY A 1 164 ? 16.297 12.191 -4.319 1.00 82.50 164 GLY A CA 1
ATOM 1316 C C . GLY A 1 164 ? 17.561 11.525 -3.778 1.00 82.50 164 GLY A C 1
ATOM 1317 O O . GLY A 1 164 ? 18.640 11.772 -4.309 1.00 82.50 164 GLY A O 1
ATOM 1318 N N . LYS A 1 165 ? 17.451 10.691 -2.735 1.00 77.81 165 LYS A N 1
ATOM 1319 C CA . LYS A 1 165 ? 18.606 9.997 -2.140 1.00 77.81 165 LYS A CA 1
ATOM 1320 C C . LYS A 1 165 ? 19.128 8.854 -3.013 1.00 77.81 165 LYS A C 1
ATOM 1322 O O . LYS A 1 165 ? 20.313 8.552 -2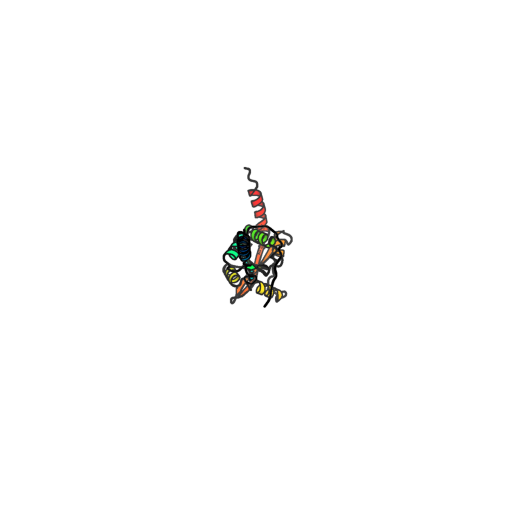.947 1.00 77.81 165 LYS A O 1
ATOM 1327 N N . GLU A 1 166 ? 18.258 8.247 -3.821 1.00 66.56 166 GLU A N 1
ATOM 1328 C CA . GLU A 1 166 ? 18.578 7.056 -4.628 1.00 66.56 166 GLU A CA 1
ATOM 1329 C C . GLU A 1 166 ? 18.760 7.346 -6.130 1.00 66.56 166 GLU A C 1
ATOM 1331 O O . GLU A 1 166 ? 19.315 6.522 -6.847 1.00 66.56 166 GLU A O 1
ATOM 1336 N N . GLY A 1 167 ? 18.415 8.557 -6.589 1.00 58.78 167 GLY A N 1
ATOM 1337 C CA . GLY A 1 167 ? 18.616 9.013 -7.969 1.00 58.78 167 GLY A CA 1
ATOM 1338 C C . GLY A 1 167 ? 17.710 8.352 -9.025 1.00 58.78 167 GLY A C 1
ATOM 1339 O O . GLY A 1 167 ? 17.387 7.173 -8.966 1.00 58.78 167 GLY A O 1
ATOM 1340 N N . GLY A 1 168 ? 17.330 9.137 -10.041 1.00 72.19 168 GLY A N 1
ATOM 1341 C CA . GLY A 1 168 ? 16.798 8.652 -11.323 1.00 72.19 168 GLY A CA 1
ATOM 1342 C C . GLY A 1 168 ? 15.372 8.099 -11.294 1.00 72.19 168 GLY A C 1
ATOM 1343 O O . GLY A 1 168 ? 14.418 8.839 -11.535 1.00 72.19 168 GLY A O 1
ATOM 1344 N N . GLU A 1 169 ? 15.242 6.803 -11.023 1.00 85.75 169 GLU A N 1
ATOM 1345 C CA . GLU A 1 169 ? 14.103 5.979 -11.429 1.00 85.75 169 GLU A CA 1
ATOM 1346 C C . GLU A 1 169 ? 13.622 5.076 -10.287 1.00 85.75 169 GLU A C 1
ATOM 1348 O O . GLU A 1 169 ? 14.416 4.357 -9.685 1.00 85.75 169 GLU A O 1
ATOM 1353 N N . LEU A 1 170 ? 12.311 5.059 -10.035 1.00 89.12 170 LEU A N 1
ATOM 1354 C CA . LEU A 1 170 ? 11.667 4.077 -9.167 1.00 89.12 170 LEU A CA 1
ATOM 1355 C C . LEU A 1 170 ? 10.972 3.010 -10.008 1.00 89.12 170 LEU A C 1
ATOM 1357 O O . LEU A 1 170 ? 10.209 3.324 -10.919 1.00 89.12 170 LEU A O 1
ATOM 1361 N N . LYS A 1 171 ? 11.201 1.745 -9.659 1.00 91.38 171 LYS A N 1
ATOM 1362 C CA . LYS A 1 171 ? 10.602 0.580 -10.314 1.00 91.38 171 LYS A CA 1
ATOM 1363 C C . LYS A 1 171 ? 9.508 -0.011 -9.440 1.00 91.38 171 LYS A C 1
ATOM 1365 O O . LYS A 1 171 ? 9.781 -0.869 -8.608 1.00 91.38 171 LYS A O 1
ATOM 1370 N N . LEU A 1 172 ? 8.279 0.456 -9.629 1.00 93.06 172 LEU A N 1
ATOM 1371 C CA . LEU A 1 172 ? 7.142 0.056 -8.811 1.00 93.06 172 LEU A CA 1
ATOM 1372 C C . LEU A 1 172 ? 6.515 -1.254 -9.326 1.00 93.06 172 LEU A C 1
ATOM 1374 O O . LEU A 1 172 ? 6.173 -1.322 -10.506 1.00 93.06 172 LEU A O 1
ATOM 1378 N N . PRO A 1 173 ? 6.334 -2.291 -8.490 1.00 94.94 173 PRO A N 1
ATOM 1379 C CA . PRO A 1 173 ? 5.676 -3.528 -8.903 1.00 94.94 173 PRO A CA 1
ATOM 1380 C C . PRO A 1 173 ? 4.219 -3.299 -9.327 1.00 94.94 173 PRO A C 1
ATOM 1382 O O . PRO A 1 173 ? 3.452 -2.647 -8.614 1.00 94.94 173 PRO A O 1
ATOM 1385 N N . VAL A 1 174 ? 3.834 -3.872 -10.470 1.00 95.25 174 VAL A N 1
ATOM 1386 C CA . VAL A 1 174 ? 2.455 -3.826 -10.981 1.00 95.25 174 VAL A CA 1
ATOM 1387 C C . VAL A 1 174 ? 1.725 -5.098 -10.559 1.00 95.25 174 VAL A C 1
ATOM 1389 O O . VAL A 1 174 ? 2.241 -6.195 -10.756 1.00 95.25 174 VAL A O 1
ATOM 1392 N N . LEU A 1 175 ? 0.538 -4.976 -9.968 1.00 95.25 175 LEU A N 1
ATOM 1393 C CA . LEU A 1 175 ? -0.334 -6.112 -9.688 1.00 95.25 175 LEU A CA 1
ATOM 1394 C C . LEU A 1 175 ? -1.217 -6.412 -10.893 1.00 95.25 175 LEU A C 1
ATOM 1396 O O . LEU A 1 175 ? -1.852 -5.523 -11.458 1.00 95.25 175 LEU A O 1
ATOM 1400 N N . VAL A 1 176 ? -1.307 -7.694 -11.229 1.00 93.81 176 VAL A N 1
ATOM 1401 C CA . VAL A 1 176 ? -2.168 -8.213 -12.289 1.00 93.81 176 VAL A CA 1
ATOM 1402 C C . VAL A 1 176 ? -3.115 -9.249 -11.696 1.00 93.81 176 VAL A C 1
ATOM 1404 O O . VAL A 1 176 ? -2.739 -10.036 -10.823 1.00 93.81 176 VAL A O 1
ATOM 1407 N N . LEU A 1 177 ? -4.359 -9.249 -12.173 1.00 93.81 177 LEU A N 1
ATOM 1408 C CA . LEU A 1 177 ? -5.339 -10.274 -11.843 1.00 93.81 177 LEU A CA 1
ATOM 1409 C C . LEU A 1 177 ? -5.112 -11.508 -12.723 1.00 93.81 177 LEU A C 1
ATOM 1411 O O . LEU A 1 177 ? -5.342 -11.474 -13.930 1.00 93.81 177 LEU A O 1
ATOM 1415 N N . ARG A 1 178 ? -4.685 -12.614 -12.111 1.00 90.62 178 ARG A N 1
ATOM 1416 C CA . ARG A 1 178 ? -4.515 -13.916 -12.765 1.00 90.62 178 ARG A CA 1
ATOM 1417 C C . ARG A 1 178 ? -5.229 -14.990 -11.956 1.00 90.62 178 ARG A C 1
ATOM 1419 O O . ARG A 1 178 ? -4.992 -15.127 -10.760 1.00 90.62 178 ARG A O 1
ATOM 1426 N N . ASP A 1 179 ? -6.129 -15.729 -12.601 1.00 87.88 179 ASP A N 1
ATOM 1427 C CA . ASP A 1 179 ? -6.889 -16.829 -11.987 1.00 87.88 179 ASP A CA 1
ATOM 1428 C C . ASP A 1 179 ? -7.559 -16.439 -10.648 1.00 87.88 179 ASP A C 1
ATOM 1430 O O . ASP A 1 179 ? -7.577 -17.195 -9.678 1.00 87.88 179 ASP A O 1
ATOM 1434 N N . GLY A 1 180 ? -8.079 -15.206 -10.565 1.00 86.06 180 GLY A N 1
ATOM 1435 C CA . GLY A 1 180 ? -8.728 -14.668 -9.361 1.00 86.06 180 GLY A CA 1
ATOM 1436 C C . GLY A 1 180 ? -7.775 -14.247 -8.231 1.00 86.06 180 GLY A C 1
ATOM 1437 O O . GLY A 1 180 ? -8.237 -13.821 -7.165 1.00 86.06 180 GLY A O 1
ATOM 1438 N N . SER A 1 181 ? -6.464 -14.335 -8.449 1.00 89.81 181 SER A N 1
ATOM 1439 C CA . SER A 1 181 ? -5.409 -13.917 -7.522 1.00 89.81 181 SER A CA 1
ATOM 1440 C C . SER A 1 181 ? -4.693 -12.674 -8.043 1.00 89.81 181 SER A C 1
ATOM 1442 O O . SER A 1 181 ? -4.505 -12.516 -9.245 1.00 89.81 181 SER A O 1
ATOM 1444 N N . LEU A 1 182 ? -4.307 -11.780 -7.135 1.00 94.38 182 LEU A N 1
ATOM 1445 C CA . LEU A 1 182 ? -3.540 -10.585 -7.474 1.00 94.38 182 LEU A CA 1
ATOM 1446 C C . LEU A 1 182 ? -2.062 -10.877 -7.242 1.00 94.38 182 LEU A C 1
ATOM 1448 O O . LEU A 1 182 ? -1.661 -11.161 -6.113 1.00 94.38 182 LEU A O 1
ATOM 1452 N N . LEU A 1 183 ? -1.272 -10.840 -8.312 1.00 92.31 183 LEU A N 1
ATOM 1453 C CA . LEU A 1 183 ? 0.146 -11.185 -8.286 1.00 92.31 183 LEU A CA 1
ATOM 1454 C C . LEU A 1 183 ? 0.987 -10.041 -8.855 1.00 92.31 183 LEU A C 1
ATOM 1456 O O . LEU A 1 183 ? 0.559 -9.403 -9.818 1.00 92.31 183 LEU A O 1
ATOM 1460 N N . PRO A 1 184 ? 2.177 -9.775 -8.288 1.00 91.81 184 PRO A N 1
ATOM 1461 C CA . PRO A 1 184 ? 3.089 -8.792 -8.847 1.00 91.81 184 PRO A CA 1
ATOM 1462 C C . PRO A 1 184 ? 3.717 -9.333 -10.131 1.00 91.81 184 PRO A C 1
ATOM 1464 O O . PRO A 1 184 ? 4.552 -10.240 -10.108 1.00 91.81 184 PRO A O 1
ATOM 1467 N N . GLU A 1 185 ? 3.307 -8.753 -11.252 1.00 89.00 185 GLU A N 1
ATOM 1468 C CA . GLU A 1 185 ? 3.774 -9.072 -12.593 1.00 89.00 185 GLU A CA 1
ATOM 1469 C C . GLU A 1 185 ? 4.080 -7.774 -13.341 1.00 89.00 185 GLU A C 1
ATOM 1471 O O . GLU A 1 185 ? 3.193 -6.995 -13.676 1.00 89.00 185 GLU A O 1
ATOM 1476 N N . GLY A 1 186 ? 5.362 -7.552 -13.628 1.00 88.62 186 GLY A N 1
ATOM 1477 C CA . GLY A 1 186 ? 5.820 -6.342 -14.301 1.00 88.62 186 GLY A CA 1
ATOM 1478 C C . GLY A 1 186 ? 6.186 -5.204 -13.349 1.00 88.62 186 GLY A C 1
ATOM 1479 O O . GLY A 1 186 ? 6.244 -5.352 -12.123 1.00 88.62 186 GLY A O 1
ATOM 1480 N N . VAL A 1 187 ? 6.536 -4.073 -13.958 1.00 92.00 187 VAL A N 1
ATOM 1481 C CA . VAL A 1 187 ? 7.085 -2.895 -13.285 1.00 92.00 187 VAL A CA 1
ATOM 1482 C C . VAL A 1 187 ? 6.608 -1.638 -14.002 1.00 92.00 187 VAL A C 1
ATOM 1484 O O . VAL A 1 187 ? 6.739 -1.540 -15.221 1.00 92.00 187 VAL A O 1
ATOM 1487 N N . LEU A 1 188 ? 6.128 -0.663 -13.233 1.00 91.75 188 LEU A N 1
ATOM 1488 C CA . LEU A 1 188 ? 5.940 0.711 -13.670 1.00 91.75 188 LEU A CA 1
ATOM 1489 C C . LEU A 1 188 ? 7.172 1.529 -13.276 1.00 91.75 188 LEU A C 1
ATOM 1491 O O . LEU A 1 188 ? 7.521 1.640 -12.101 1.00 91.75 188 LEU A O 1
ATOM 1495 N N . THR A 1 189 ? 7.822 2.109 -14.275 1.00 90.75 189 THR A N 1
ATOM 1496 C CA . THR A 1 189 ? 8.973 2.998 -14.105 1.00 90.75 189 THR A CA 1
ATOM 1497 C C . THR A 1 189 ? 8.493 4.431 -13.869 1.00 90.75 189 THR A C 1
ATOM 1499 O O . THR A 1 189 ? 7.759 4.983 -14.687 1.00 90.75 189 THR A O 1
ATOM 1502 N N . VAL A 1 190 ? 8.939 5.052 -12.776 1.00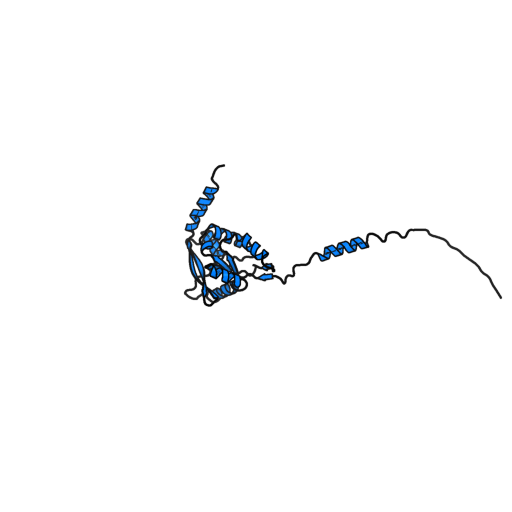 88.19 190 VAL A N 1
ATOM 1503 C CA . VAL A 1 190 ? 8.588 6.428 -12.388 1.00 88.19 190 VAL A CA 1
ATOM 1504 C C . VAL A 1 190 ? 9.858 7.268 -12.284 1.00 88.19 190 VAL A C 1
ATOM 1506 O O . VAL A 1 190 ? 10.769 6.931 -11.528 1.00 88.19 190 VAL A O 1
ATOM 1509 N N . GLN A 1 191 ? 9.926 8.376 -13.025 1.00 83.94 191 GLN A N 1
ATOM 1510 C CA . GLN A 1 191 ? 11.102 9.249 -13.044 1.00 83.94 191 GLN A CA 1
ATOM 1511 C C . GLN A 1 191 ? 10.960 10.415 -12.063 1.00 83.94 191 GLN A C 1
ATOM 1513 O O . GLN A 1 191 ? 9.913 11.057 -11.963 1.00 83.94 191 GLN A O 1
ATOM 1518 N N . LEU A 1 192 ? 12.044 10.743 -11.353 1.00 73.88 192 LEU A N 1
ATOM 1519 C CA . LEU A 1 192 ? 12.053 11.881 -10.425 1.00 73.88 192 LEU A CA 1
ATOM 1520 C C . LEU A 1 192 ? 12.012 13.237 -11.163 1.00 73.88 192 LEU A C 1
ATOM 1522 O O . LEU A 1 192 ? 11.482 14.221 -10.640 1.00 73.88 192 LEU A O 1
ATOM 1526 N N . SER A 1 193 ? 12.548 13.305 -12.389 1.00 61.22 193 SER A N 1
ATOM 1527 C CA . SER A 1 193 ? 12.611 14.528 -13.208 1.00 61.22 193 SER A CA 1
ATOM 1528 C C . SER A 1 193 ? 11.237 15.121 -13.507 1.00 61.22 193 SER A C 1
ATOM 1530 O O . SER A 1 193 ? 11.088 16.346 -13.473 1.00 61.22 193 SER A O 1
ATOM 1532 N N . ASP A 1 194 ? 10.226 14.269 -13.677 1.00 54.91 194 ASP A N 1
ATOM 1533 C CA . ASP A 1 194 ? 8.840 14.658 -13.957 1.00 54.91 194 ASP A CA 1
ATOM 1534 C C . ASP A 1 194 ? 8.223 15.472 -12.799 1.00 54.91 194 ASP A C 1
ATOM 1536 O O . ASP A 1 194 ? 7.256 16.211 -12.983 1.00 54.91 194 ASP A O 1
ATOM 1540 N N . ARG A 1 195 ? 8.854 15.446 -11.613 1.00 55.06 195 ARG A N 1
ATOM 1541 C CA . ARG A 1 195 ? 8.443 16.190 -10.410 1.00 55.06 195 ARG A CA 1
ATOM 1542 C C . ARG A 1 195 ? 9.209 17.489 -10.168 1.00 55.06 195 ARG A C 1
ATOM 1544 O O . ARG A 1 195 ? 8.716 18.370 -9.467 1.00 55.06 195 ARG A O 1
ATOM 1551 N N . THR A 1 196 ? 10.391 17.678 -10.758 1.00 50.47 196 THR A N 1
ATOM 1552 C CA . THR A 1 196 ? 11.149 18.942 -10.599 1.00 50.47 196 THR A CA 1
ATOM 1553 C C . THR A 1 196 ? 10.460 20.142 -11.257 1.00 50.47 196 THR A C 1
ATOM 1555 O O . THR A 1 196 ? 10.584 21.270 -10.775 1.00 50.47 196 THR A O 1
ATOM 1558 N N . CYS A 1 197 ? 9.655 19.905 -12.298 1.00 45.09 197 CYS A N 1
ATOM 1559 C CA . CYS A 1 197 ? 8.790 20.920 -12.905 1.00 45.09 197 CYS A CA 1
ATOM 1560 C C . CYS A 1 197 ? 7.695 21.403 -11.931 1.00 45.09 197 CYS A C 1
ATOM 1562 O O . CYS A 1 197 ? 7.301 22.571 -11.947 1.00 45.09 197 CYS A O 1
ATOM 1564 N N . TYR A 1 198 ? 7.254 20.523 -11.027 1.00 44.06 198 TY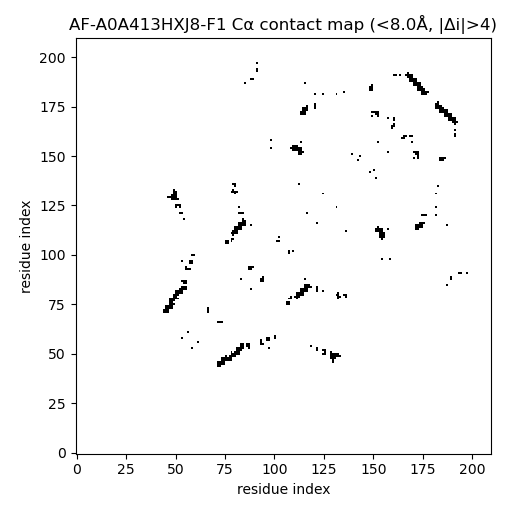R A N 1
ATOM 1565 C CA . TYR A 1 198 ? 6.182 20.797 -10.079 1.00 44.06 198 TYR A CA 1
ATOM 1566 C C . TYR A 1 198 ? 6.589 21.783 -8.974 1.00 44.06 198 TYR A C 1
ATOM 1568 O O . TYR A 1 198 ? 5.878 22.760 -8.732 1.00 44.06 198 TYR A O 1
ATOM 1576 N N . LYS A 1 199 ? 7.779 21.606 -8.376 1.00 50.59 199 LYS A N 1
ATOM 1577 C CA . LYS A 1 199 ? 8.311 22.535 -7.357 1.00 50.59 199 LYS A CA 1
ATOM 1578 C C . LYS A 1 199 ? 8.402 23.976 -7.871 1.00 50.59 199 LYS A C 1
ATOM 1580 O O . LYS A 1 199 ? 7.916 24.889 -7.211 1.00 50.59 199 LYS A O 1
ATOM 1585 N N . LYS A 1 200 ? 8.902 24.173 -9.099 1.00 48.88 200 LYS A N 1
ATOM 1586 C CA . LYS A 1 200 ? 8.943 25.503 -9.739 1.00 48.88 200 LYS A CA 1
ATOM 1587 C C . LYS A 1 200 ? 7.553 26.117 -9.938 1.00 48.88 200 LYS A C 1
ATOM 1589 O O . LYS A 1 200 ? 7.405 27.333 -9.856 1.00 48.88 200 LYS A O 1
ATOM 1594 N N . LYS A 1 201 ? 6.526 25.302 -10.202 1.00 48.97 201 LYS A N 1
ATOM 1595 C CA . LYS A 1 201 ? 5.152 25.774 -10.435 1.00 48.97 201 LYS A CA 1
ATOM 1596 C C . LYS A 1 201 ? 4.436 26.165 -9.137 1.00 48.97 201 LYS A C 1
ATOM 1598 O O . LYS A 1 201 ? 3.631 27.093 -9.163 1.00 48.97 201 LYS A O 1
ATOM 1603 N N . GLN A 1 202 ? 4.734 25.505 -8.015 1.00 53.16 202 GLN A N 1
ATOM 1604 C CA . GLN A 1 202 ? 4.232 25.907 -6.695 1.00 53.16 202 GLN A CA 1
ATOM 1605 C C . GLN A 1 202 ? 4.908 27.190 -6.187 1.00 53.16 202 GLN A C 1
ATOM 1607 O O . GLN A 1 202 ? 4.216 28.112 -5.759 1.00 53.16 202 GLN A O 1
ATOM 1612 N N . GLU A 1 203 ? 6.232 27.302 -6.327 1.00 52.12 203 GLU A N 1
ATOM 1613 C CA . GLU A 1 203 ? 6.980 28.523 -5.982 1.00 52.12 203 GLU A CA 1
ATOM 1614 C C . GLU A 1 203 ? 6.516 29.735 -6.813 1.00 52.12 203 GLU A C 1
ATOM 1616 O O . GLU A 1 203 ? 6.431 30.847 -6.297 1.00 52.12 203 GLU A O 1
ATOM 1621 N N . ALA A 1 204 ? 6.123 29.521 -8.075 1.00 52.62 204 ALA A N 1
ATOM 1622 C CA . ALA A 1 204 ? 5.549 30.558 -8.937 1.00 52.62 204 ALA A CA 1
ATOM 1623 C C . ALA A 1 204 ? 4.093 30.944 -8.592 1.00 52.62 204 ALA A C 1
ATOM 1625 O O . ALA A 1 204 ? 3.664 32.052 -8.902 1.00 52.62 204 ALA A O 1
ATOM 1626 N N . LYS A 1 205 ? 3.313 30.060 -7.951 1.00 50.09 205 LYS A N 1
ATOM 1627 C CA . LYS A 1 205 ? 1.944 30.376 -7.489 1.00 50.09 205 LYS A CA 1
ATOM 1628 C C . LYS A 1 205 ? 1.931 31.169 -6.178 1.00 50.09 205 LYS A C 1
ATOM 1630 O O . LYS A 1 205 ? 0.974 31.893 -5.928 1.00 50.09 205 LYS A O 1
ATOM 1635 N N . HIS A 1 206 ? 2.977 31.058 -5.360 1.00 50.00 206 HIS A N 1
ATOM 1636 C CA . HIS A 1 206 ? 3.141 31.833 -4.123 1.00 50.00 206 HIS A CA 1
ATOM 1637 C C . HIS A 1 206 ? 3.899 33.159 -4.299 1.00 50.00 206 HIS A C 1
ATOM 1639 O O . HIS A 1 206 ? 4.055 33.895 -3.330 1.00 50.00 206 HIS A O 1
ATOM 1645 N N . SER A 1 207 ? 4.328 33.496 -5.519 1.00 47.19 207 SER A N 1
ATOM 1646 C CA . SER A 1 207 ? 5.030 34.749 -5.831 1.00 47.19 207 SER A CA 1
ATOM 1647 C C . SER A 1 207 ? 4.206 35.763 -6.637 1.00 47.19 207 SER A C 1
ATOM 1649 O O . SER A 1 207 ? 4.756 36.764 -7.094 1.00 47.19 207 SER A O 1
ATOM 1651 N N . LEU A 1 208 ? 2.891 35.558 -6.792 1.00 42.66 208 LEU A N 1
ATOM 1652 C CA . LEU A 1 208 ? 2.002 36.595 -7.328 1.00 42.66 208 LEU A CA 1
ATOM 1653 C C . LEU A 1 208 ? 1.762 37.680 -6.259 1.00 42.66 208 LEU A C 1
ATOM 1655 O O . LEU A 1 208 ? 1.253 37.350 -5.186 1.00 42.66 208 LEU A O 1
ATOM 1659 N N . PRO A 1 209 ? 2.122 38.952 -6.513 1.00 49.53 209 PRO A N 1
ATOM 1660 C CA . PRO A 1 209 ? 1.838 40.039 -5.584 1.00 49.53 209 PRO A CA 1
ATOM 1661 C C . PRO A 1 209 ? 0.330 40.329 -5.526 1.00 49.53 209 PRO A C 1
ATOM 1663 O O . PRO A 1 209 ? -0.369 40.196 -6.533 1.00 49.53 209 PRO A O 1
ATOM 1666 N N . ALA A 1 210 ? -0.134 40.705 -4.331 1.00 45.47 210 ALA A N 1
ATOM 1667 C CA . ALA A 1 210 ? -1.465 41.258 -4.077 1.00 45.47 210 ALA A CA 1
ATOM 1668 C C . ALA A 1 210 ? -1.679 42.606 -4.784 1.00 45.47 210 ALA A C 1
ATOM 1670 O O . ALA A 1 210 ? -0.678 43.341 -4.966 1.00 45.47 210 ALA A O 1
#